Protein AF-A0A2E6HAU1-F1 (afdb_monomer_lite)

Secondary structure (DSSP, 8-state):
-HHHHHHHHHHHHHHHHHT---TT-EEEEEEE--TTTTPPTT--TT--SHHHHHHHHHHHHTTS--EEEEEES--HHHHHHHHH-TTEEEEEEEEEE--TTSTTS-SEE-TT--B-GGGGG---TT--EEEEESTT-HHHHHHHHHTTTTGGGTT-EEE--SS---HHHHHHHHHHHHTTPPP-PPPPP----EEEEEEEEE-SSPPPPEEEEETTEEEEEE-SS--EEEEEEETT--GGGS-EEEE----TTS-GGG----EEEEE-SSTT--EEE-B-SS--BSSSSEEEEEE-----TT--------S-----

Structure (mmCIF, N/CA/C/O backbone):
data_AF-A0A2E6HAU1-F1
#
_entry.id   AF-A0A2E6HAU1-F1
#
loop_
_atom_site.group_PDB
_atom_site.id
_atom_site.type_symbol
_atom_site.label_atom_id
_atom_site.label_alt_id
_atom_site.label_comp_id
_atom_site.label_asym_id
_atom_site.label_entity_id
_atom_site.label_seq_id
_atom_site.pdbx_PDB_ins_code
_atom_site.Cartn_x
_atom_site.Cartn_y
_atom_site.Cartn_z
_atom_site.occupancy
_atom_site.B_iso_or_equiv
_atom_site.auth_seq_id
_atom_site.auth_comp_id
_atom_site.auth_asym_id
_atom_site.auth_atom_id
_atom_site.pdbx_PDB_model_num
ATOM 1 N N . MET A 1 1 ? 38.421 11.444 47.296 1.00 57.28 1 MET A N 1
ATOM 2 C CA . MET A 1 1 ? 37.485 11.968 46.269 1.00 57.28 1 MET A CA 1
ATOM 3 C C . MET A 1 1 ? 37.001 10.908 45.254 1.00 57.28 1 MET A C 1
ATOM 5 O O . MET A 1 1 ? 36.228 11.255 44.375 1.00 57.28 1 MET A O 1
ATOM 9 N N . GLY A 1 2 ? 37.390 9.623 45.355 1.00 70.12 2 GLY A N 1
ATOM 10 C CA . GLY A 1 2 ? 37.158 8.639 44.277 1.00 70.12 2 GLY A CA 1
ATOM 11 C C . GLY A 1 2 ? 35.821 7.875 44.259 1.00 70.12 2 GLY A C 1
ATOM 12 O O . GLY A 1 2 ? 35.423 7.415 43.195 1.00 70.12 2 GLY A O 1
ATOM 13 N N . GLU A 1 3 ? 35.117 7.714 45.384 1.00 72.06 3 GLU A N 1
ATOM 14 C CA . GLU A 1 3 ? 33.939 6.819 45.440 1.00 72.06 3 GLU A CA 1
ATOM 15 C C . GLU A 1 3 ? 32.615 7.495 45.068 1.00 72.06 3 GLU A C 1
ATOM 17 O O . GLU A 1 3 ? 31.851 6.943 44.277 1.00 72.06 3 GLU A O 1
ATOM 22 N N . ARG A 1 4 ? 32.360 8.721 45.551 1.00 71.19 4 ARG A N 1
ATOM 23 C CA . ARG A 1 4 ? 31.125 9.459 45.217 1.00 71.19 4 ARG A CA 1
ATOM 24 C C . ARG A 1 4 ? 30.980 9.700 43.708 1.00 71.19 4 ARG A C 1
ATOM 26 O O . ARG A 1 4 ? 29.878 9.603 43.183 1.00 71.19 4 ARG A O 1
ATOM 33 N N . VAL A 1 5 ? 32.087 9.941 42.999 1.00 74.44 5 VAL A N 1
ATOM 34 C CA . VAL A 1 5 ? 32.086 10.106 41.532 1.00 74.44 5 VAL A CA 1
ATOM 35 C C . VAL A 1 5 ? 31.721 8.794 40.823 1.00 74.44 5 VAL A C 1
ATOM 37 O O . VAL A 1 5 ? 30.935 8.814 39.879 1.00 74.44 5 VAL A O 1
ATOM 40 N N . LYS A 1 6 ? 32.210 7.643 41.312 1.00 72.25 6 LYS A N 1
ATOM 41 C CA . LYS A 1 6 ? 31.842 6.318 40.779 1.00 72.25 6 LYS A CA 1
ATOM 42 C C . LYS A 1 6 ? 30.358 6.004 40.989 1.00 72.25 6 LYS A C 1
ATOM 44 O O . LYS A 1 6 ? 29.722 5.504 40.069 1.00 72.25 6 LYS A O 1
ATOM 49 N N . GLN A 1 7 ? 29.794 6.333 42.154 1.00 71.06 7 GLN A N 1
ATOM 50 C CA . GLN A 1 7 ? 28.359 6.157 42.413 1.00 71.06 7 GLN A CA 1
ATOM 51 C C . GLN A 1 7 ? 27.495 7.044 41.503 1.00 71.06 7 GLN A C 1
ATOM 53 O O . GLN A 1 7 ? 26.537 6.549 40.916 1.00 71.06 7 GLN A O 1
ATOM 58 N N . ILE A 1 8 ? 27.852 8.321 41.324 1.00 72.69 8 ILE A N 1
ATOM 59 C CA . ILE A 1 8 ? 27.119 9.236 40.432 1.00 72.69 8 ILE A CA 1
ATOM 60 C C . ILE A 1 8 ? 27.158 8.739 38.977 1.00 72.69 8 ILE A C 1
ATOM 62 O O . ILE A 1 8 ? 26.117 8.691 38.324 1.00 72.69 8 ILE A O 1
ATOM 66 N N . LEU A 1 9 ? 28.320 8.293 38.484 1.00 70.25 9 LEU A N 1
ATOM 67 C CA . LEU A 1 9 ? 28.436 7.703 37.145 1.00 70.25 9 LEU A CA 1
ATOM 68 C C . LEU A 1 9 ? 27.606 6.420 36.992 1.00 70.25 9 LEU A C 1
ATOM 70 O O . LEU A 1 9 ? 26.958 6.248 35.963 1.00 70.25 9 LEU A O 1
ATOM 74 N N . LEU A 1 10 ? 27.567 5.555 38.012 1.00 72.56 10 LEU A N 1
ATOM 75 C CA . LEU A 1 10 ? 26.759 4.331 37.996 1.00 72.56 10 LEU A CA 1
ATOM 76 C C . LEU A 1 10 ? 25.252 4.637 37.899 1.00 72.56 10 LEU A C 1
ATOM 78 O O . LEU A 1 10 ? 24.553 3.998 37.114 1.00 72.56 10 LEU A O 1
ATOM 82 N N . PHE A 1 11 ? 24.761 5.643 38.632 1.00 65.06 11 PHE A N 1
ATOM 83 C CA . PHE A 1 11 ? 23.365 6.090 38.539 1.00 65.06 11 PHE A CA 1
ATOM 84 C C . PHE A 1 11 ? 23.029 6.731 37.186 1.00 65.06 11 PHE A C 1
ATOM 86 O O . PHE A 1 11 ? 21.945 6.486 36.662 1.00 65.06 11 PHE A O 1
ATOM 93 N N . ILE A 1 12 ? 23.948 7.495 36.584 1.00 69.06 12 ILE A N 1
ATOM 94 C CA . ILE A 1 12 ? 23.762 8.040 35.227 1.00 69.06 12 ILE A CA 1
ATOM 95 C C . ILE A 1 12 ? 23.702 6.904 34.195 1.00 69.06 12 ILE A C 1
ATOM 97 O O . ILE A 1 12 ? 22.828 6.913 33.331 1.00 69.06 12 ILE A O 1
ATOM 101 N N . PHE A 1 13 ? 24.561 5.886 34.316 1.00 60.28 13 PHE A N 1
ATOM 102 C CA . PHE A 1 13 ? 24.537 4.717 33.430 1.00 60.28 13 PHE A CA 1
ATOM 103 C C . PHE A 1 13 ? 23.218 3.929 33.558 1.00 60.28 13 PHE A C 1
ATOM 105 O O . PHE A 1 13 ? 22.567 3.654 32.554 1.00 60.28 13 PHE A O 1
ATOM 112 N N . LEU A 1 14 ? 22.760 3.642 34.784 1.00 56.91 14 LEU A N 1
ATOM 113 C CA . LEU A 1 14 ? 21.461 2.997 35.039 1.00 56.91 14 LEU A CA 1
ATOM 114 C C . LEU A 1 14 ? 20.266 3.839 34.555 1.00 56.91 14 LEU A C 1
ATOM 116 O O . LEU A 1 14 ? 19.302 3.282 34.028 1.00 56.91 14 LEU A O 1
ATOM 120 N N . GLY A 1 15 ? 20.333 5.168 34.668 1.00 55.03 15 GLY A N 1
ATOM 121 C CA . GLY A 1 15 ? 19.327 6.079 34.114 1.00 55.03 15 GLY A CA 1
ATOM 122 C C . GLY A 1 15 ? 19.239 6.007 32.585 1.00 55.03 15 GLY A C 1
ATOM 123 O O . GLY A 1 15 ? 18.140 5.952 32.037 1.00 55.03 15 GLY A O 1
ATOM 124 N N . LEU A 1 16 ? 20.380 5.915 31.894 1.00 53.22 16 LEU A N 1
ATOM 125 C CA . LEU A 1 16 ? 20.434 5.792 30.431 1.00 53.22 16 LEU A CA 1
ATOM 126 C C . LEU A 1 16 ? 19.867 4.457 29.916 1.00 53.22 16 LEU A C 1
ATOM 128 O O . LEU A 1 16 ? 19.208 4.446 28.881 1.00 53.22 16 LEU A O 1
ATOM 132 N N . PHE A 1 17 ? 20.022 3.354 30.659 1.00 54.12 17 PHE A N 1
ATOM 133 C CA . PHE A 1 17 ? 19.346 2.083 30.345 1.00 54.12 17 PHE A CA 1
ATOM 134 C C . PHE A 1 17 ? 17.872 2.035 30.781 1.00 54.12 17 PHE A C 1
ATOM 136 O O . PHE A 1 17 ? 17.121 1.188 30.299 1.00 54.12 17 PHE A O 1
ATOM 143 N N . SER A 1 18 ? 17.420 2.953 31.641 1.00 46.66 18 SER A N 1
ATOM 144 C CA . SER A 1 18 ? 16.007 3.053 32.050 1.00 46.66 18 SER A CA 1
ATOM 145 C C . SER A 1 18 ? 15.113 3.676 30.969 1.00 46.66 18 SER A C 1
ATOM 147 O O . SER A 1 18 ? 13.900 3.496 31.001 1.00 46.66 18 SER A O 1
ATOM 149 N N . LEU A 1 19 ? 15.709 4.328 29.963 1.00 47.03 19 LEU A N 1
ATOM 150 C CA . LEU A 1 19 ? 15.069 4.687 28.690 1.00 47.03 19 LEU A CA 1
ATOM 151 C C . LEU A 1 19 ? 15.102 3.531 27.669 1.00 47.03 19 LEU A C 1
ATOM 153 O O . LEU A 1 19 ? 15.008 3.759 26.463 1.00 47.03 19 LEU A O 1
ATOM 157 N N . SER A 1 20 ? 15.199 2.282 28.143 1.00 47.03 20 SER A N 1
ATOM 158 C CA . SER A 1 20 ? 14.885 1.104 27.332 1.00 47.03 20 SER A CA 1
ATOM 159 C C . SER A 1 20 ? 13.479 1.262 26.768 1.00 47.03 20 SER A C 1
ATOM 161 O O . SER A 1 20 ? 12.498 1.276 27.513 1.00 47.03 20 SER A O 1
ATOM 163 N N . ALA A 1 21 ? 13.419 1.424 25.448 1.00 49.06 21 ALA A N 1
ATOM 164 C CA . ALA A 1 21 ? 12.216 1.709 24.690 1.00 49.06 21 ALA A CA 1
ATOM 165 C C . ALA A 1 21 ? 11.008 0.892 25.172 1.00 49.06 21 ALA A C 1
ATOM 167 O O . ALA A 1 21 ? 11.085 -0.332 25.307 1.00 49.06 21 ALA A O 1
ATOM 168 N N . THR A 1 22 ? 9.854 1.551 25.308 1.00 51.31 22 THR A N 1
ATOM 169 C CA . THR A 1 22 ? 8.540 0.891 25.293 1.00 51.31 22 THR A CA 1
ATOM 170 C C . THR A 1 22 ? 8.272 0.350 23.886 1.00 51.31 22 THR A C 1
ATOM 172 O O . THR A 1 22 ? 7.438 0.864 23.138 1.00 51.31 22 THR A O 1
ATOM 175 N N . ALA A 1 23 ? 9.058 -0.652 23.497 1.00 52.88 23 ALA A N 1
ATOM 176 C CA . ALA A 1 23 ? 9.054 -1.251 22.180 1.00 52.88 23 ALA A CA 1
ATOM 177 C C . ALA A 1 23 ? 7.711 -1.947 21.935 1.00 52.88 23 ALA A C 1
ATOM 179 O O . ALA A 1 23 ? 7.313 -2.831 22.689 1.00 52.88 23 ALA A O 1
ATOM 180 N N . GLY A 1 24 ? 7.027 -1.562 20.856 1.00 62.28 24 GLY A N 1
ATOM 181 C CA . GLY A 1 24 ? 5.902 -2.333 20.332 1.00 62.28 24 GLY A CA 1
ATOM 182 C C . GLY A 1 24 ? 4.572 -2.209 21.081 1.00 62.28 24 GLY A C 1
ATOM 183 O O . GLY A 1 24 ? 3.817 -3.172 21.084 1.00 62.28 24 GLY A O 1
ATOM 184 N N . ASN A 1 25 ? 4.229 -1.041 21.638 1.00 88.38 25 ASN A N 1
ATOM 185 C CA . ASN A 1 25 ? 2.848 -0.753 22.079 1.00 88.38 25 ASN A CA 1
ATOM 186 C C . ASN A 1 25 ? 2.108 0.270 21.190 1.00 88.38 25 ASN A C 1
ATOM 188 O O . ASN A 1 25 ? 0.967 0.630 21.498 1.00 88.38 25 ASN A O 1
ATOM 192 N N . ARG A 1 26 ? 2.707 0.724 20.075 1.00 96.44 26 ARG A N 1
ATOM 193 C CA . ARG A 1 26 ? 2.036 1.606 19.105 1.00 96.44 26 ARG A CA 1
ATOM 194 C C . ARG A 1 26 ? 1.071 0.823 18.228 1.00 96.44 26 ARG A C 1
ATOM 196 O O . ARG A 1 26 ? 1.431 -0.166 17.581 1.00 96.44 26 ARG A O 1
ATOM 203 N N . VAL A 1 27 ? -0.173 1.287 18.215 1.00 97.81 27 VAL A N 1
ATOM 204 C CA . VAL A 1 27 ? -1.290 0.663 17.515 1.00 97.81 27 VAL A CA 1
ATOM 205 C C . VAL A 1 27 ? -2.020 1.728 16.706 1.00 97.81 27 VAL A C 1
ATOM 207 O O . VAL A 1 27 ? -2.686 2.609 17.254 1.00 97.81 27 VAL A O 1
ATOM 210 N N . VAL A 1 28 ? -1.882 1.646 15.382 1.00 98.50 28 VAL A N 1
ATOM 211 C CA . VAL A 1 28 ? -2.361 2.670 14.448 1.00 98.50 28 VAL A CA 1
ATOM 212 C C . VAL A 1 28 ? -3.648 2.241 13.743 1.00 98.50 28 VAL A C 1
ATOM 214 O O . VAL A 1 28 ? -3.787 1.099 13.300 1.00 98.50 28 VAL A O 1
ATOM 217 N N . MET A 1 29 ? -4.599 3.168 13.611 1.00 98.69 29 MET A N 1
ATOM 218 C CA . MET A 1 29 ? -5.758 3.037 12.731 1.00 98.69 29 MET A CA 1
ATOM 219 C C . MET A 1 29 ? -5.641 3.993 11.544 1.00 98.69 29 MET A C 1
ATOM 221 O O . MET A 1 29 ? -5.752 5.208 11.688 1.00 98.69 29 MET A O 1
ATOM 225 N N . LEU A 1 30 ? -5.480 3.412 10.365 1.00 98.62 30 LEU A N 1
ATOM 226 C CA . LEU A 1 30 ? -5.444 4.059 9.065 1.00 98.62 30 LEU A 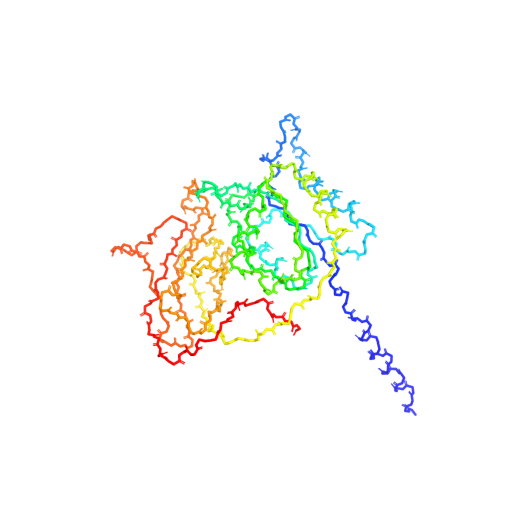CA 1
ATOM 227 C C . LEU A 1 30 ? -6.855 4.048 8.472 1.00 98.62 30 LEU A C 1
ATOM 229 O O . LEU A 1 30 ? -7.475 2.984 8.369 1.00 98.62 30 LEU A O 1
ATOM 233 N N . VAL A 1 31 ? -7.381 5.211 8.090 1.00 98.25 31 VAL A N 1
ATOM 234 C CA . VAL A 1 31 ? -8.733 5.322 7.528 1.00 98.25 31 VAL A CA 1
ATOM 235 C C . VAL A 1 31 ? -8.682 5.912 6.125 1.00 98.25 31 VAL A C 1
ATOM 237 O O . VAL A 1 31 ? -8.357 7.076 5.930 1.00 98.25 31 VAL A O 1
ATOM 240 N N . SER A 1 32 ? -9.055 5.088 5.155 1.00 97.44 32 SER A N 1
ATOM 241 C CA . SER A 1 32 ? -9.134 5.377 3.725 1.00 97.44 32 SER A CA 1
ATOM 242 C C . SER A 1 32 ? -10.606 5.505 3.309 1.00 97.44 32 SER A C 1
ATOM 244 O O . SER A 1 32 ? -11.116 4.734 2.496 1.00 97.44 32 SER A O 1
ATOM 246 N N . LEU A 1 33 ? -11.332 6.420 3.961 1.00 95.75 33 LEU A N 1
ATOM 247 C CA . LEU A 1 33 ? -12.746 6.700 3.704 1.00 95.75 33 LEU A CA 1
ATOM 248 C C . LEU A 1 33 ? -12.979 8.211 3.656 1.00 95.75 33 LEU A C 1
ATOM 250 O O . LEU A 1 33 ? -12.702 8.917 4.627 1.00 95.75 33 LEU A O 1
ATOM 254 N N . ASP A 1 34 ? -13.566 8.675 2.557 1.00 93.94 34 ASP A N 1
ATOM 255 C CA . ASP A 1 34 ? -14.153 10.008 2.461 1.00 93.94 34 ASP A CA 1
ATOM 256 C C . ASP A 1 34 ? -15.503 10.056 3.223 1.00 93.94 34 ASP A C 1
ATOM 258 O O . ASP A 1 34 ? -16.403 9.259 2.922 1.00 93.94 34 ASP A O 1
ATOM 262 N N . PRO A 1 35 ? -15.685 10.964 4.202 1.00 92.19 35 PRO A N 1
ATOM 263 C CA . PRO A 1 35 ? -16.944 11.136 4.918 1.00 92.19 35 PRO A CA 1
ATOM 264 C C . PRO A 1 35 ? -18.144 11.494 4.038 1.00 92.19 35 PRO A C 1
ATOM 266 O O . PRO A 1 35 ? -19.258 11.088 4.376 1.00 92.19 35 PRO A O 1
ATOM 269 N N . GLU A 1 36 ? -17.955 12.224 2.935 1.00 90.44 36 GLU A N 1
ATOM 270 C CA . GLU A 1 36 ? -19.064 12.709 2.110 1.00 90.44 36 GLU A CA 1
ATOM 271 C C . GLU A 1 36 ? -19.737 11.567 1.344 1.00 90.44 36 GLU A C 1
ATOM 273 O O . GLU A 1 36 ? -20.949 11.365 1.483 1.00 90.44 36 GLU A O 1
ATOM 278 N N . THR A 1 37 ? -18.953 10.771 0.611 1.00 89.19 37 THR A N 1
ATOM 279 C CA . THR A 1 37 ? -19.423 9.587 -0.132 1.00 89.19 37 THR A CA 1
ATOM 280 C C . THR A 1 37 ? -19.842 8.425 0.771 1.00 89.19 37 THR A C 1
ATOM 282 O O . THR A 1 37 ? -20.683 7.615 0.377 1.00 89.19 37 THR A O 1
ATOM 285 N N . ASN A 1 38 ? -19.313 8.331 1.997 1.00 89.69 38 ASN A N 1
ATOM 286 C CA . ASN A 1 38 ? -19.678 7.279 2.958 1.00 89.69 38 ASN A CA 1
ATOM 287 C C . ASN A 1 38 ? -20.841 7.656 3.897 1.00 89.69 38 ASN A C 1
ATOM 289 O O . ASN A 1 38 ? -21.214 6.859 4.769 1.00 89.69 38 ASN A O 1
ATOM 293 N N . ARG A 1 39 ? -21.434 8.846 3.745 1.00 90.38 39 ARG A N 1
ATOM 294 C CA . ARG A 1 39 ? -22.556 9.308 4.570 1.00 90.38 39 ARG A CA 1
ATOM 295 C C . ARG A 1 39 ? -23.853 8.552 4.235 1.00 90.38 39 ARG A C 1
ATOM 297 O O . ARG A 1 39 ? -24.300 8.581 3.091 1.00 90.38 39 ARG A O 1
ATOM 304 N N . PRO A 1 40 ? -24.521 7.909 5.216 1.00 88.06 40 PRO A N 1
ATOM 305 C CA . PRO A 1 40 ? -25.804 7.258 4.983 1.00 88.06 40 PRO A CA 1
ATOM 306 C C . PRO A 1 40 ? -26.872 8.253 4.505 1.00 88.06 40 PRO A C 1
ATOM 308 O O . PRO A 1 40 ? -26.862 9.406 4.954 1.00 88.06 40 PRO A O 1
ATOM 311 N N . PRO A 1 41 ? -27.853 7.802 3.698 1.00 85.88 41 PRO A N 1
ATOM 312 C CA . PRO A 1 41 ? -29.019 8.606 3.356 1.00 85.88 41 PRO A CA 1
ATOM 313 C C . PRO A 1 41 ? -29.682 9.214 4.599 1.00 85.88 41 PRO A C 1
ATOM 315 O O . PRO A 1 41 ? -29.691 8.608 5.675 1.00 85.88 41 PRO A O 1
ATOM 318 N N . LEU A 1 42 ? -30.250 10.413 4.438 1.00 87.44 42 LEU A N 1
ATOM 319 C CA . LEU A 1 42 ? -30.979 11.148 5.483 1.00 87.44 42 LEU A CA 1
ATOM 320 C C . LEU A 1 42 ? -30.134 11.554 6.715 1.00 87.44 42 LEU A C 1
ATOM 322 O O . LEU A 1 42 ? -30.682 11.866 7.771 1.00 87.44 42 LEU A O 1
ATOM 326 N N . ARG A 1 43 ? -28.795 11.578 6.615 1.00 90.25 43 ARG A N 1
ATOM 327 C CA . ARG A 1 43 ? -27.912 12.120 7.665 1.00 90.25 43 ARG A CA 1
ATOM 328 C C . ARG A 1 43 ? -27.458 13.551 7.367 1.00 90.25 43 ARG A C 1
ATOM 330 O O . ARG A 1 43 ? -27.051 13.868 6.249 1.00 90.25 43 ARG A O 1
ATOM 337 N N . PHE A 1 44 ? -27.473 14.390 8.406 1.00 87.50 44 PHE A N 1
ATOM 338 C CA . PHE A 1 44 ? -26.921 15.750 8.393 1.00 87.50 44 PHE A CA 1
ATOM 339 C C . PHE A 1 44 ? -25.473 15.783 7.883 1.00 87.50 44 PHE A C 1
ATOM 341 O O . PHE A 1 44 ? -24.741 14.806 8.043 1.00 87.50 44 PHE A O 1
ATOM 348 N N . ARG A 1 45 ? -25.045 16.917 7.309 1.00 86.31 45 ARG A N 1
ATOM 349 C CA . ARG A 1 45 ? -23.666 17.106 6.812 1.00 86.31 45 ARG A CA 1
ATOM 350 C C . ARG A 1 45 ? -22.601 16.951 7.911 1.00 86.31 45 ARG A C 1
ATOM 352 O O . ARG A 1 45 ? -21.508 16.503 7.619 1.00 86.31 45 ARG A O 1
ATOM 359 N N . SER A 1 46 ? -22.948 17.208 9.175 1.00 90.75 46 SER A N 1
ATOM 360 C CA . SER A 1 46 ? -22.102 16.961 10.358 1.00 90.75 46 SER A CA 1
ATOM 361 C C . SER A 1 46 ? -21.950 15.478 10.745 1.00 90.75 46 SER A C 1
ATOM 363 O O . SER A 1 46 ? -21.351 15.146 11.770 1.00 90.75 46 SER A O 1
ATOM 365 N N . TRP A 1 47 ? -22.516 14.546 9.974 1.00 94.12 47 TRP A N 1
ATOM 366 C CA . TRP A 1 47 ? -22.232 13.128 10.150 1.00 94.12 47 TRP A CA 1
ATOM 367 C C . TRP A 1 47 ? -20.889 12.800 9.496 1.00 94.12 47 TRP A C 1
ATOM 369 O O . TRP A 1 47 ? -20.814 12.704 8.280 1.00 94.12 47 TRP A O 1
ATOM 379 N N . ASP A 1 48 ? -19.865 12.572 10.316 1.00 94.88 48 ASP A N 1
ATOM 380 C CA . ASP A 1 48 ? -18.578 12.023 9.877 1.00 94.88 48 ASP A CA 1
ATOM 381 C C . ASP A 1 48 ? -18.440 10.537 10.280 1.00 94.88 48 ASP A C 1
ATOM 383 O O . ASP A 1 48 ? -18.792 10.150 11.403 1.00 94.88 48 ASP A O 1
ATOM 387 N N . ILE A 1 49 ? -17.949 9.690 9.367 1.00 94.69 49 ILE A N 1
ATOM 388 C CA . ILE A 1 49 ? -17.576 8.294 9.634 1.00 94.69 49 ILE A CA 1
ATOM 389 C C . ILE A 1 49 ? -16.227 8.186 10.356 1.00 94.69 49 ILE A C 1
ATOM 391 O O . ILE A 1 49 ? -16.103 7.340 11.244 1.00 94.69 49 ILE A O 1
ATOM 395 N N . ASN A 1 50 ? -15.262 9.051 10.041 1.00 95.75 50 ASN A N 1
ATOM 396 C CA . ASN A 1 50 ? -13.891 9.004 10.543 1.00 95.75 50 ASN A CA 1
ATOM 397 C C . ASN A 1 50 ? -13.876 9.283 12.050 1.00 95.75 50 ASN A C 1
ATOM 399 O O . ASN A 1 50 ? -13.450 8.411 12.814 1.00 95.75 50 ASN A O 1
ATOM 403 N N . GLU A 1 51 ? -14.527 10.361 12.512 1.00 96.56 51 GLU A N 1
ATOM 404 C CA . GLU A 1 51 ? -14.798 10.574 13.944 1.00 96.56 51 GLU A CA 1
ATOM 405 C C . GLU A 1 51 ? -15.431 9.349 14.637 1.00 96.56 51 GLU A C 1
ATOM 407 O O . GLU A 1 51 ? -15.151 9.044 15.799 1.00 96.56 51 GLU A O 1
ATOM 412 N N . LYS A 1 52 ? -16.375 8.667 13.973 1.00 97.12 52 LYS A N 1
ATOM 413 C CA . LYS A 1 52 ? -17.146 7.566 14.584 1.00 97.12 52 LYS A CA 1
ATOM 414 C C . LYS A 1 52 ? -16.328 6.285 14.670 1.00 97.12 52 LYS A C 1
ATOM 416 O O . LYS A 1 52 ? -16.580 5.482 15.573 1.00 97.12 52 LYS A O 1
ATOM 421 N N . LEU A 1 53 ? -15.380 6.090 13.757 1.00 98.19 53 LEU A N 1
ATOM 422 C CA . LEU A 1 53 ? -14.373 5.039 13.826 1.00 98.19 53 LEU A CA 1
ATOM 423 C C . LEU A 1 53 ? -13.350 5.363 14.919 1.00 98.19 53 LEU A C 1
ATOM 425 O O . LEU A 1 53 ? -13.104 4.507 15.761 1.00 98.19 53 LEU A O 1
ATOM 429 N N . GLU A 1 54 ? -12.860 6.600 15.002 1.00 98.38 54 GLU A N 1
ATOM 430 C CA . GLU A 1 54 ? -11.912 7.050 16.031 1.00 98.38 54 GLU A CA 1
ATOM 431 C C . GLU A 1 54 ? -12.493 6.911 17.452 1.00 98.38 54 GLU A C 1
ATOM 433 O O . GLU A 1 54 ? -11.931 6.214 18.301 1.00 98.38 54 GLU A O 1
ATOM 438 N N . LYS A 1 55 ? -13.685 7.477 17.696 1.00 98.38 55 LYS A N 1
ATOM 439 C CA . LYS A 1 55 ? -14.421 7.371 18.973 1.00 98.38 55 LYS A CA 1
ATOM 440 C C . LYS A 1 55 ? -14.724 5.912 19.338 1.00 98.38 55 LYS A C 1
ATOM 442 O O . LYS A 1 55 ? -14.811 5.562 20.517 1.00 98.38 55 LYS A O 1
ATOM 447 N N . LEU A 1 56 ? -14.891 5.034 18.346 1.00 98.44 56 LEU A N 1
ATOM 448 C CA . LEU A 1 56 ? -15.049 3.596 18.559 1.00 98.44 56 LEU A CA 1
ATOM 449 C C . LEU A 1 56 ? -13.720 2.916 18.925 1.00 98.44 56 LEU A C 1
ATOM 451 O O . LEU A 1 56 ? -13.722 2.114 19.858 1.00 98.44 56 LEU A O 1
ATOM 455 N N . PHE A 1 57 ? -12.639 3.234 18.212 1.00 98.56 57 PHE A N 1
ATOM 456 C CA . PHE A 1 57 ? -11.293 2.686 18.382 1.00 98.56 57 PHE A CA 1
ATOM 457 C C . PHE A 1 57 ? -10.739 3.025 19.766 1.00 98.56 57 PHE A C 1
ATOM 459 O O . PHE A 1 57 ? -10.576 2.126 20.594 1.00 98.56 57 PHE A O 1
ATOM 466 N N . LYS A 1 58 ? -10.620 4.327 20.074 1.00 98.31 58 LYS A N 1
ATOM 467 C CA . LYS A 1 58 ? -10.167 4.844 21.376 1.00 98.31 58 LYS A CA 1
ATOM 468 C C . LYS A 1 58 ? -10.963 4.233 22.529 1.00 98.31 58 LYS A C 1
ATOM 470 O O . LYS A 1 58 ? -10.388 3.684 23.459 1.00 98.31 58 LYS A O 1
ATOM 475 N N . ARG A 1 59 ? -12.302 4.226 22.453 1.00 98.31 59 ARG A N 1
ATOM 476 C CA . ARG A 1 59 ? -13.148 3.639 23.512 1.00 98.31 59 ARG A CA 1
ATOM 477 C C . ARG A 1 59 ? -12.940 2.132 23.690 1.00 98.31 59 ARG A C 1
ATOM 479 O O . ARG A 1 59 ? -13.121 1.637 24.800 1.00 98.31 59 ARG A O 1
ATOM 486 N N . LYS A 1 60 ? -12.646 1.390 22.619 1.00 98.25 60 LYS A N 1
ATOM 487 C CA . LYS A 1 60 ? -12.492 -0.069 22.682 1.00 98.25 60 LYS A CA 1
ATOM 488 C C . LYS A 1 60 ? -11.120 -0.519 23.168 1.00 98.25 60 LYS A C 1
ATOM 490 O O . LYS A 1 60 ? -11.068 -1.596 23.747 1.00 98.25 60 LYS A O 1
ATOM 495 N N . LEU A 1 61 ? -10.089 0.301 22.975 1.00 97.69 61 LEU A N 1
ATOM 496 C CA . LEU A 1 61 ? -8.721 0.041 23.425 1.00 97.69 61 LEU A CA 1
ATOM 497 C C . LEU A 1 61 ? -8.320 0.847 24.679 1.00 97.69 61 LEU A C 1
ATOM 499 O O . LEU A 1 61 ? -7.229 0.655 25.186 1.00 97.69 61 LEU A O 1
ATOM 503 N N . LYS A 1 62 ? -9.204 1.692 25.242 1.00 96.12 62 LYS A N 1
ATOM 504 C CA . LYS A 1 62 ? -8.932 2.544 26.428 1.00 96.12 62 LYS A CA 1
ATOM 505 C C . LYS A 1 62 ? -8.384 1.801 27.665 1.00 96.12 62 LYS A C 1
ATOM 507 O O . LYS A 1 62 ? -7.813 2.443 28.538 1.00 96.12 62 LYS A O 1
ATOM 512 N N . LYS A 1 63 ? -8.630 0.493 27.796 1.00 95.75 63 LYS A N 1
ATOM 513 C CA . LYS A 1 63 ? -8.140 -0.315 28.928 1.00 95.75 63 LYS A CA 1
ATOM 514 C C . LYS A 1 63 ? -6.746 -0.901 28.705 1.00 95.75 63 LYS A C 1
ATOM 516 O O . LYS A 1 63 ? -6.143 -1.363 29.665 1.00 95.75 63 LYS A O 1
ATOM 521 N N . GLU A 1 64 ? -6.263 -0.883 27.470 1.00 94.25 64 GLU A N 1
ATOM 522 C CA . GLU A 1 64 ? -4.960 -1.414 27.098 1.00 94.25 64 GLU A CA 1
ATOM 523 C C . GLU A 1 64 ? -3.906 -0.305 27.225 1.00 94.25 64 GLU A C 1
ATOM 525 O O . GLU A 1 64 ? -4.176 0.850 26.887 1.00 94.25 64 GLU A O 1
ATOM 530 N N . ASN A 1 65 ? -2.695 -0.640 27.677 1.00 94.12 65 ASN A N 1
ATOM 531 C CA . ASN A 1 65 ? -1.592 0.319 27.808 1.00 94.12 65 ASN A CA 1
ATOM 532 C C . ASN A 1 65 ? -0.889 0.558 26.453 1.00 94.12 65 ASN A C 1
ATOM 534 O O . ASN A 1 65 ? 0.270 0.185 26.268 1.00 94.12 65 ASN A O 1
ATOM 538 N N . LEU A 1 66 ? -1.632 1.105 25.486 1.00 95.12 66 LEU A N 1
ATOM 539 C C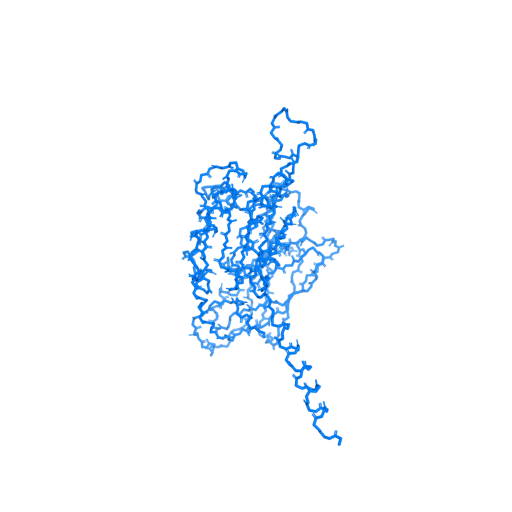A . LEU A 1 66 ? -1.230 1.251 24.083 1.00 95.12 66 LEU A CA 1
ATOM 540 C C . LEU A 1 66 ? -1.144 2.722 23.657 1.00 95.12 66 LEU A C 1
ATOM 542 O O . LEU A 1 66 ? -2.009 3.531 23.996 1.00 95.12 66 LEU A O 1
ATOM 546 N N . GLU A 1 67 ? -0.159 3.043 22.819 1.00 96.19 67 GLU A N 1
ATOM 547 C CA . GLU A 1 67 ? -0.113 4.312 22.090 1.00 96.19 67 GLU A CA 1
ATOM 548 C C . GLU A 1 67 ? -1.062 4.208 20.884 1.00 96.19 67 GLU A C 1
ATOM 550 O O . GLU A 1 67 ? -0.792 3.495 19.916 1.00 96.19 67 GLU A O 1
ATOM 555 N N . LEU A 1 68 ? -2.211 4.886 20.957 1.00 97.62 68 LEU A N 1
ATOM 556 C CA . LEU A 1 68 ? -3.252 4.816 19.929 1.00 97.62 68 LEU A CA 1
ATOM 557 C C . LEU A 1 68 ? -3.138 5.977 18.937 1.00 97.62 68 LEU A C 1
ATOM 559 O O . LEU A 1 68 ? -3.561 7.096 19.239 1.00 97.62 68 LEU A O 1
ATOM 563 N N . VAL A 1 69 ? -2.660 5.687 17.727 1.00 98.19 69 VAL A N 1
ATOM 564 C CA . VAL A 1 69 ? -2.581 6.663 16.628 1.00 98.19 69 VAL A CA 1
ATOM 565 C C . VAL A 1 69 ? -3.736 6.454 15.651 1.00 98.19 69 VAL A C 1
ATOM 567 O O . VAL A 1 69 ? -4.137 5.326 15.371 1.00 98.19 69 VAL A O 1
ATOM 570 N N . ILE A 1 70 ? -4.315 7.542 15.141 1.00 98.38 70 ILE A N 1
ATOM 571 C CA . ILE A 1 70 ? -5.357 7.500 14.113 1.00 98.38 70 ILE A CA 1
ATOM 572 C C . ILE A 1 70 ? -4.965 8.466 13.003 1.00 98.38 70 ILE A C 1
ATOM 574 O O . ILE A 1 70 ? -4.744 9.643 13.275 1.00 98.38 70 ILE A O 1
ATOM 578 N N . ILE A 1 71 ? -4.917 7.970 11.768 1.00 98.06 71 ILE A N 1
ATOM 579 C CA . ILE A 1 71 ? -4.592 8.756 10.577 1.00 98.06 71 ILE A CA 1
ATOM 580 C C . ILE A 1 71 ? -5.781 8.651 9.610 1.00 98.06 71 ILE A C 1
ATOM 582 O O . ILE A 1 71 ? -6.054 7.560 9.095 1.00 98.06 71 ILE A O 1
ATOM 586 N N . PRO A 1 72 ? -6.553 9.733 9.408 1.00 97.31 72 PRO A N 1
ATOM 587 C CA . PRO A 1 72 ? -7.612 9.786 8.407 1.00 97.31 72 PRO A CA 1
ATOM 588 C C . PRO A 1 72 ? -7.047 10.111 7.014 1.00 97.31 72 PRO A C 1
ATOM 590 O O . PRO A 1 72 ? -5.936 10.619 6.899 1.00 97.31 72 PRO A O 1
ATOM 593 N N . PHE A 1 73 ? -7.834 9.851 5.966 1.00 96.00 73 PHE A N 1
ATOM 594 C CA . PHE A 1 73 ? -7.495 10.119 4.556 1.00 96.00 73 PHE A CA 1
ATOM 595 C C . PHE A 1 73 ? -6.163 9.496 4.096 1.00 96.00 73 PHE A C 1
ATOM 597 O O . PHE A 1 73 ? -5.398 10.104 3.353 1.00 96.00 73 PHE A O 1
ATOM 604 N N . VAL A 1 74 ? -5.883 8.272 4.558 1.00 96.75 74 VAL A N 1
ATOM 605 C CA . VAL A 1 74 ? -4.641 7.545 4.249 1.00 96.75 74 VAL A CA 1
ATOM 606 C C . VAL A 1 74 ? -4.610 7.087 2.791 1.00 96.75 74 VAL A C 1
ATOM 608 O O . VAL A 1 74 ? -5.511 6.357 2.353 1.00 96.75 74 VAL A O 1
ATOM 611 N N . ARG A 1 75 ? -3.531 7.450 2.085 1.00 94.31 75 ARG A N 1
ATOM 612 C CA . ARG A 1 75 ? -3.227 7.076 0.697 1.00 94.31 75 ARG A CA 1
ATOM 613 C C . ARG A 1 75 ? -2.032 6.116 0.659 1.00 94.31 75 ARG A C 1
ATOM 615 O O . ARG A 1 75 ? -1.680 5.499 1.663 1.00 94.31 75 ARG A O 1
ATOM 622 N N . GLN A 1 76 ? -1.435 5.926 -0.522 1.00 92.44 76 GLN A N 1
ATOM 623 C CA . GLN A 1 76 ? -0.343 4.962 -0.734 1.00 92.44 76 GLN A CA 1
ATOM 624 C C . GLN A 1 76 ? 0.878 5.235 0.152 1.00 92.44 76 GLN A C 1
ATOM 626 O O . GLN A 1 76 ? 1.407 4.296 0.748 1.00 92.44 76 GLN A O 1
ATOM 631 N N . THR A 1 77 ? 1.294 6.498 0.253 1.00 91.31 77 THR A N 1
ATOM 632 C CA . THR A 1 77 ? 2.464 6.925 1.026 1.00 91.31 77 THR A CA 1
ATOM 633 C C . THR A 1 77 ? 2.277 6.674 2.517 1.00 91.31 77 THR A C 1
ATOM 635 O O . THR A 1 77 ? 3.061 5.946 3.122 1.00 91.31 77 THR A O 1
ATOM 638 N N . GLU A 1 78 ? 1.208 7.204 3.113 1.00 95.50 78 GLU A N 1
ATOM 639 C CA . GLU A 1 78 ? 0.969 7.090 4.553 1.00 95.50 78 GLU A CA 1
ATOM 640 C C . GLU A 1 78 ? 0.712 5.630 4.946 1.00 95.50 78 GLU A C 1
ATOM 642 O O . GLU A 1 78 ? 1.203 5.176 5.978 1.00 95.50 78 GLU A O 1
ATOM 647 N N . LEU A 1 79 ? 0.018 4.861 4.092 1.00 96.69 79 LEU A N 1
ATOM 648 C CA . LEU A 1 79 ? -0.164 3.425 4.294 1.00 96.69 79 LEU A CA 1
ATOM 649 C C . LEU A 1 79 ? 1.176 2.687 4.303 1.00 96.69 79 LEU A C 1
ATOM 651 O O . LEU A 1 79 ? 1.402 1.868 5.192 1.00 96.69 79 LEU A O 1
ATOM 655 N N . ARG A 1 80 ? 2.053 2.945 3.327 1.00 94.31 80 ARG A N 1
ATOM 656 C CA . ARG A 1 80 ? 3.347 2.260 3.246 1.00 94.31 80 ARG A CA 1
ATOM 657 C C . ARG A 1 80 ? 4.243 2.629 4.419 1.00 94.31 80 ARG A C 1
ATOM 659 O O . ARG A 1 80 ? 4.813 1.736 5.039 1.00 94.31 80 ARG A O 1
ATOM 666 N N . ASN A 1 81 ? 4.329 3.916 4.741 1.00 94.06 81 ASN A N 1
ATOM 667 C CA . ASN A 1 81 ? 5.171 4.414 5.823 1.00 94.06 81 ASN A CA 1
ATOM 668 C C . ASN A 1 81 ? 4.734 3.811 7.169 1.00 94.06 81 ASN A C 1
ATOM 670 O O . ASN A 1 81 ? 5.577 3.395 7.955 1.00 94.06 81 ASN A O 1
ATOM 674 N N . GLU A 1 82 ? 3.429 3.637 7.399 1.00 97.12 82 GLU A N 1
ATOM 675 C CA . GLU A 1 82 ? 2.900 2.990 8.607 1.00 97.12 82 GLU A CA 1
ATOM 676 C C . GLU A 1 82 ? 2.972 1.449 8.582 1.00 97.12 82 GLU A C 1
ATOM 678 O O . GLU A 1 82 ? 3.161 0.829 9.629 1.00 97.12 82 GLU A O 1
ATOM 683 N N . LEU A 1 83 ? 2.903 0.799 7.416 1.00 95.75 83 LEU A N 1
ATOM 684 C CA . LEU A 1 83 ? 3.188 -0.640 7.299 1.00 95.75 83 LEU A CA 1
ATOM 685 C C . LEU A 1 83 ? 4.681 -0.971 7.447 1.00 95.75 83 LEU A C 1
ATOM 687 O O . LEU A 1 83 ? 5.006 -2.099 7.809 1.00 95.75 83 LEU A O 1
ATOM 691 N N . LEU A 1 84 ? 5.579 -0.016 7.191 1.00 93.06 84 LEU A N 1
ATOM 692 C CA . LEU A 1 84 ? 7.028 -0.166 7.355 1.00 93.06 84 LEU A CA 1
ATOM 693 C C . LEU A 1 84 ? 7.573 0.394 8.679 1.00 93.06 84 LEU A C 1
ATOM 695 O O . LEU A 1 84 ? 8.741 0.170 8.987 1.00 93.06 84 LEU A O 1
ATOM 699 N N . ASN A 1 85 ? 6.754 1.086 9.473 1.00 93.12 85 ASN A N 1
ATOM 700 C CA . ASN A 1 85 ? 7.179 1.716 10.721 1.00 93.12 85 ASN A CA 1
ATOM 701 C C . ASN A 1 85 ? 7.578 0.659 11.782 1.00 93.12 85 ASN A C 1
ATOM 703 O O . ASN A 1 85 ? 6.711 -0.099 12.234 1.00 93.12 85 ASN A O 1
ATOM 707 N N . PRO A 1 86 ? 8.845 0.618 12.244 1.00 90.69 86 PRO A N 1
ATOM 708 C CA . PRO A 1 86 ? 9.309 -0.376 13.210 1.00 90.69 86 PRO A CA 1
ATOM 709 C C . PRO A 1 86 ? 8.684 -0.225 14.601 1.00 90.69 86 PRO A C 1
ATOM 711 O O . PRO A 1 86 ? 8.666 -1.197 15.357 1.00 90.69 86 PRO A O 1
ATOM 714 N N . SER A 1 87 ? 8.134 0.941 14.945 1.00 92.75 87 SER A N 1
ATOM 715 C CA . SER A 1 87 ? 7.439 1.156 16.219 1.00 92.75 87 SER A CA 1
ATOM 716 C C . SER A 1 87 ? 6.065 0.479 16.270 1.00 92.75 87 SER A C 1
ATOM 718 O O . SER A 1 87 ? 5.525 0.278 17.359 1.00 92.75 87 SER A O 1
ATOM 720 N N . ASN A 1 88 ? 5.485 0.121 15.117 1.00 95.81 88 ASN A N 1
ATOM 721 C CA . ASN A 1 88 ? 4.140 -0.440 15.050 1.00 95.81 88 ASN A CA 1
ATOM 722 C C . ASN A 1 88 ? 4.081 -1.908 15.454 1.00 95.81 88 ASN A C 1
ATOM 724 O O . ASN A 1 88 ? 4.714 -2.774 14.856 1.00 95.81 88 ASN A O 1
ATOM 728 N N . HIS A 1 89 ? 3.200 -2.185 16.411 1.00 95.00 89 HIS A N 1
ATOM 729 C CA . HIS A 1 89 ? 2.826 -3.531 16.826 1.00 95.00 89 HIS A CA 1
ATOM 730 C C . HIS A 1 89 ? 1.549 -4.013 16.137 1.00 95.00 89 HIS A C 1
ATOM 732 O O . HIS A 1 89 ? 1.435 -5.184 15.769 1.00 95.00 89 HIS A O 1
ATOM 738 N N . ALA A 1 90 ? 0.584 -3.117 15.915 1.00 97.62 90 ALA A N 1
ATOM 739 C CA . ALA A 1 90 ? -0.615 -3.445 15.156 1.00 97.62 90 ALA A CA 1
ATOM 740 C C . ALA A 1 90 ? -1.056 -2.305 14.242 1.00 97.62 90 ALA A C 1
ATOM 742 O O . ALA A 1 90 ? -1.070 -1.137 14.632 1.00 97.62 90 ALA A O 1
ATOM 743 N N . VAL A 1 91 ? -1.481 -2.679 13.037 1.00 98.44 91 VAL A N 1
ATOM 744 C CA . VAL A 1 91 ? -2.039 -1.770 12.037 1.00 98.44 91 VAL A CA 1
ATOM 745 C C . VAL A 1 91 ? -3.481 -2.180 11.761 1.00 98.44 91 VAL A C 1
ATOM 747 O O . VAL A 1 91 ? -3.779 -3.341 11.480 1.00 98.44 91 VAL A O 1
ATOM 750 N N . PHE A 1 92 ? -4.400 -1.224 11.821 1.00 98.69 92 PHE A N 1
ATOM 751 C CA . PHE A 1 92 ? -5.786 -1.391 11.402 1.00 98.69 92 PHE A CA 1
ATOM 752 C C . PHE A 1 92 ? -6.032 -0.508 10.191 1.00 98.69 92 PHE A C 1
ATOM 754 O O . PHE A 1 92 ? -5.949 0.705 10.309 1.00 98.69 92 PHE A O 1
ATOM 761 N N . TRP A 1 93 ? -6.383 -1.088 9.049 1.00 98.62 93 TRP A N 1
ATOM 762 C CA . TRP A 1 93 ? -6.803 -0.319 7.880 1.00 98.62 93 TRP A CA 1
ATOM 763 C C . TRP A 1 93 ? -8.317 -0.425 7.702 1.00 98.62 93 TRP A C 1
ATOM 765 O O . TRP A 1 93 ? -8.884 -1.521 7.757 1.00 98.62 93 TRP A O 1
ATOM 775 N N . VAL A 1 94 ? -8.982 0.709 7.490 1.00 98.44 94 VAL A N 1
ATOM 776 C CA . VAL A 1 94 ? -10.432 0.804 7.285 1.00 98.44 94 VAL A CA 1
ATOM 777 C C . VAL A 1 94 ? -10.703 1.556 5.988 1.00 98.44 94 VAL A C 1
ATOM 779 O O . VAL A 1 94 ? -10.394 2.738 5.897 1.00 98.44 94 VAL A O 1
ATOM 782 N N . GLY A 1 95 ? -11.299 0.897 4.995 1.00 97.19 95 GLY A N 1
ATOM 783 C CA . GLY A 1 95 ? -11.480 1.486 3.666 1.00 97.19 95 GLY A CA 1
ATOM 784 C C . GLY A 1 95 ? -12.334 0.642 2.724 1.00 97.19 95 GLY A C 1
ATOM 785 O O . GLY A 1 95 ? -12.929 -0.371 3.115 1.00 97.19 95 GLY A O 1
ATOM 786 N N . HIS A 1 96 ? -12.401 1.055 1.459 1.00 95.31 96 HIS A N 1
ATOM 787 C CA . HIS A 1 96 ? -13.167 0.347 0.431 1.00 95.31 96 HIS A CA 1
ATOM 788 C C . HIS A 1 96 ? -12.382 -0.817 -0.166 1.00 95.31 96 HIS A C 1
ATOM 790 O O . HIS A 1 96 ? -11.217 -0.686 -0.521 1.00 95.31 96 HIS A O 1
ATOM 796 N N . ALA A 1 97 ? -13.037 -1.964 -0.326 1.00 92.88 97 ALA A N 1
ATOM 797 C CA . ALA A 1 97 ? -12.484 -3.117 -1.029 1.00 92.88 97 ALA A CA 1
ATOM 798 C C . ALA A 1 97 ? -13.589 -3.814 -1.838 1.00 92.88 97 ALA A C 1
ATOM 800 O O . ALA A 1 97 ? -14.767 -3.753 -1.470 1.00 92.88 97 ALA A O 1
ATOM 801 N N . ASN A 1 98 ? -13.215 -4.444 -2.954 1.00 87.31 98 ASN A N 1
ATOM 802 C CA . ASN A 1 98 ? -14.131 -5.123 -3.879 1.00 87.31 98 ASN A CA 1
ATOM 803 C C . ASN A 1 98 ? -13.614 -6.515 -4.273 1.00 87.31 98 ASN A C 1
ATOM 805 O O . ASN A 1 98 ? -12.467 -6.849 -4.016 1.00 87.31 98 ASN A O 1
ATOM 809 N N . ARG A 1 99 ? -14.462 -7.374 -4.859 1.00 73.94 99 ARG A N 1
ATOM 810 C CA . ARG A 1 99 ? -14.065 -8.764 -5.171 1.00 73.94 99 ARG A CA 1
ATOM 811 C C . ARG A 1 99 ? -13.203 -8.844 -6.433 1.00 73.94 99 ARG A C 1
ATOM 813 O O . ARG A 1 99 ? -13.367 -8.043 -7.345 1.00 73.94 99 ARG A O 1
ATOM 820 N N . ALA A 1 100 ? -12.356 -9.869 -6.491 1.00 60.84 100 ALA A N 1
ATOM 821 C CA . ALA A 1 100 ? -11.448 -10.138 -7.604 1.00 60.84 100 ALA A CA 1
ATOM 822 C C . ALA A 1 100 ? -12.119 -10.546 -8.936 1.00 60.84 100 ALA A C 1
ATOM 824 O O . ALA A 1 100 ? -11.439 -10.573 -9.955 1.00 60.84 100 ALA A O 1
ATOM 825 N N . ASP A 1 101 ? -13.426 -10.848 -8.947 1.00 52.91 101 ASP A N 1
ATOM 826 C CA . ASP A 1 101 ? -14.138 -11.398 -10.122 1.00 52.91 101 ASP A CA 1
ATOM 827 C C . ASP A 1 101 ? -14.147 -10.456 -11.337 1.00 52.91 101 ASP A C 1
ATOM 829 O O . ASP A 1 101 ? -14.259 -10.897 -12.476 1.00 52.91 101 ASP A O 1
ATOM 833 N N . SER A 1 102 ? -14.040 -9.151 -11.087 1.00 53.25 102 SER A N 1
ATOM 834 C CA . SER A 1 102 ? -13.824 -8.128 -12.104 1.00 53.25 102 SER A CA 1
ATOM 835 C C . SER A 1 102 ? -12.368 -7.691 -12.010 1.00 53.25 102 SER A C 1
ATOM 837 O O . SER A 1 102 ? -11.999 -6.949 -11.098 1.00 53.25 102 SER A O 1
ATOM 839 N N . LEU A 1 103 ? -11.542 -8.135 -12.963 1.00 56.06 103 LEU A N 1
ATOM 840 C CA . LEU A 1 103 ? -10.119 -7.776 -13.045 1.00 56.06 103 LEU A CA 1
ATOM 841 C C . LEU A 1 103 ? -9.891 -6.252 -13.028 1.00 56.06 103 LEU A C 1
ATOM 843 O O . LEU A 1 103 ? -8.878 -5.795 -12.509 1.00 56.06 103 LEU A O 1
ATOM 847 N N . ALA A 1 104 ? -10.847 -5.470 -13.540 1.00 56.47 104 ALA A N 1
ATOM 848 C CA . ALA A 1 104 ? -10.790 -4.009 -13.576 1.00 56.47 104 ALA A CA 1
ATOM 849 C C . ALA A 1 104 ? -11.130 -3.321 -12.235 1.00 56.47 104 ALA A C 1
ATOM 851 O O . ALA A 1 104 ? -10.774 -2.163 -12.040 1.00 56.47 104 ALA A O 1
ATOM 852 N N . THR A 1 105 ? -11.816 -4.001 -11.306 1.00 65.75 105 THR A N 1
ATOM 853 C CA . THR A 1 105 ? -12.277 -3.417 -10.023 1.00 65.75 105 THR A CA 1
ATOM 854 C C . THR A 1 105 ? -11.852 -4.244 -8.803 1.00 65.75 105 THR A C 1
ATOM 856 O O . THR A 1 105 ? -12.467 -4.172 -7.736 1.00 65.75 105 THR A O 1
ATOM 859 N N . ALA A 1 106 ? -10.819 -5.069 -8.972 1.00 81.94 106 ALA A N 1
ATOM 860 C CA . ALA A 1 106 ? -10.225 -5.906 -7.942 1.00 81.94 106 ALA A CA 1
ATOM 861 C C . ALA A 1 106 ? -9.181 -5.111 -7.140 1.00 81.94 106 ALA A C 1
ATOM 863 O O . ALA A 1 106 ? -8.000 -5.068 -7.495 1.00 81.94 106 ALA A O 1
ATOM 864 N N . GLY A 1 107 ? -9.592 -4.496 -6.033 1.00 90.38 107 GLY A N 1
ATOM 865 C CA . GLY A 1 107 ? -8.664 -3.735 -5.206 1.00 90.38 107 GLY A CA 1
ATOM 866 C C . GLY A 1 107 ? -9.136 -3.435 -3.793 1.00 90.38 107 GLY A C 1
ATOM 867 O O . GLY A 1 107 ? -10.264 -3.736 -3.392 1.00 90.38 107 GLY A O 1
ATOM 868 N N . MET A 1 108 ? -8.214 -2.808 -3.073 1.00 94.12 108 MET A N 1
ATOM 869 C CA . MET A 1 108 ? -8.431 -2.046 -1.848 1.00 94.12 108 MET A CA 1
ATOM 870 C C . MET A 1 108 ? -8.129 -0.594 -2.206 1.00 94.12 108 MET A C 1
ATOM 872 O O . MET A 1 108 ? -7.166 -0.375 -2.930 1.00 94.12 108 MET A O 1
ATOM 876 N N . TYR A 1 109 ? -8.919 0.375 -1.762 1.00 94.50 109 TYR A N 1
ATOM 877 C CA . TYR A 1 109 ? -8.903 1.723 -2.333 1.00 94.50 109 TYR A CA 1
ATOM 878 C C . TYR A 1 109 ? -8.741 2.814 -1.272 1.00 94.50 109 TYR A C 1
ATOM 880 O O . TYR A 1 109 ? -9.246 2.657 -0.156 1.00 94.50 109 TYR A O 1
ATOM 888 N N . ASP A 1 110 ? -8.046 3.898 -1.630 1.00 94.75 110 ASP A N 1
ATOM 889 C CA . ASP A 1 110 ? -8.001 5.126 -0.829 1.00 94.75 110 ASP A CA 1
ATOM 890 C C . ASP A 1 110 ? -9.298 5.955 -0.941 1.00 94.75 110 ASP A C 1
ATOM 892 O O . ASP A 1 110 ? -10.260 5.559 -1.608 1.00 94.75 110 ASP A O 1
ATOM 896 N N . ASP A 1 111 ? -9.333 7.111 -0.274 1.00 92.50 111 ASP A N 1
ATOM 897 C CA . ASP A 1 111 ? -10.436 8.079 -0.335 1.00 92.50 111 ASP A CA 1
ATOM 898 C C . ASP A 1 111 ? -10.665 8.660 -1.744 1.00 92.50 111 ASP A C 1
ATOM 900 O O . ASP A 1 111 ? -11.759 9.138 -2.038 1.00 92.50 111 ASP A O 1
ATOM 904 N N . ARG A 1 112 ? -9.664 8.568 -2.629 1.00 91.06 112 ARG A N 1
ATOM 905 C CA . ARG A 1 112 ? -9.683 9.045 -4.021 1.00 91.06 112 ARG A CA 1
ATOM 906 C C . ARG A 1 112 ? -9.910 7.924 -5.048 1.00 91.06 112 ARG A C 1
ATOM 908 O O . ARG A 1 112 ? -9.995 8.201 -6.243 1.00 91.06 112 ARG A O 1
ATOM 915 N N . GLY A 1 113 ? -10.019 6.668 -4.613 1.00 90.81 113 GLY A N 1
ATOM 916 C CA . GLY A 1 113 ? -10.218 5.507 -5.485 1.00 90.81 113 GLY A CA 1
ATOM 917 C C . GLY A 1 113 ? -8.944 4.908 -6.096 1.00 90.81 113 GLY A C 1
ATOM 918 O O . GLY A 1 113 ? -9.057 4.058 -6.980 1.00 90.81 113 GLY A O 1
ATOM 919 N N . PHE A 1 114 ? -7.745 5.285 -5.640 1.00 91.44 114 PHE A N 1
ATOM 920 C CA . PHE A 1 114 ? -6.490 4.654 -6.065 1.00 91.44 114 PHE A CA 1
ATOM 921 C C . PHE A 1 114 ? -6.296 3.308 -5.359 1.00 91.44 114 PHE A C 1
ATOM 923 O O . PHE A 1 114 ? -6.558 3.160 -4.166 1.00 91.44 114 PHE A O 1
ATOM 930 N N . ASN A 1 115 ? -5.832 2.299 -6.096 1.00 93.50 115 ASN A N 1
ATOM 931 C CA . ASN A 1 115 ? -5.717 0.930 -5.603 1.00 93.50 115 ASN A CA 1
ATOM 932 C C . ASN A 1 115 ? -4.480 0.748 -4.705 1.00 93.50 115 ASN A C 1
ATOM 934 O O . ASN A 1 115 ? -3.358 0.676 -5.197 1.00 93.50 115 ASN A O 1
ATOM 938 N N . LEU A 1 116 ? -4.691 0.587 -3.402 1.00 94.81 116 LEU A N 1
ATOM 939 C CA . LEU A 1 116 ? -3.698 0.372 -2.344 1.00 94.81 116 LEU A CA 1
ATOM 940 C C . LEU A 1 116 ? -3.204 -1.079 -2.212 1.00 94.81 116 LEU A C 1
ATOM 942 O O . LEU A 1 116 ? -2.244 -1.327 -1.488 1.00 94.81 116 LEU A O 1
ATOM 946 N N . LYS A 1 117 ? -3.848 -2.052 -2.873 1.00 94.25 117 LYS A N 1
ATOM 947 C CA . LYS A 1 117 ? -3.650 -3.496 -2.630 1.00 94.25 117 LYS A CA 1
ATOM 948 C C . LYS A 1 117 ? -2.178 -3.928 -2.562 1.00 94.25 117 LYS A C 1
ATOM 950 O O . LYS A 1 117 ? -1.806 -4.646 -1.640 1.00 94.25 117 LYS A O 1
ATOM 955 N N . GLU A 1 118 ? -1.354 -3.519 -3.526 1.00 92.75 118 GLU A N 1
ATOM 956 C CA . GLU A 1 118 ? 0.029 -4.011 -3.614 1.00 92.75 118 GLU A CA 1
ATOM 957 C C . GLU A 1 118 ? 0.972 -3.371 -2.581 1.00 92.75 118 GLU A C 1
ATOM 959 O O . GLU A 1 118 ? 2.063 -3.888 -2.367 1.00 92.75 118 GLU A O 1
ATOM 964 N N . ILE A 1 119 ? 0.540 -2.315 -1.876 1.00 94.94 119 ILE A N 1
ATOM 965 C CA . ILE A 1 119 ? 1.274 -1.748 -0.733 1.00 94.94 119 ILE A CA 1
ATOM 966 C C . ILE A 1 119 ? 1.305 -2.742 0.441 1.00 94.94 119 ILE A C 1
ATOM 968 O O . ILE A 1 119 ? 2.321 -2.868 1.115 1.00 94.94 119 ILE A O 1
ATOM 972 N N . PHE A 1 120 ? 0.251 -3.551 0.618 1.00 95.56 120 PHE A N 1
ATOM 973 C CA . PHE A 1 120 ? 0.189 -4.599 1.649 1.00 95.56 120 PHE A CA 1
ATOM 974 C C . PHE A 1 120 ? 1.135 -5.790 1.406 1.00 95.56 120 PHE A C 1
ATOM 976 O O . PHE A 1 120 ? 1.151 -6.724 2.208 1.00 95.56 120 PHE A O 1
ATOM 983 N N . GLN A 1 121 ? 1.922 -5.797 0.324 1.00 93.06 121 GLN A N 1
ATOM 984 C CA . GLN A 1 121 ? 3.006 -6.769 0.148 1.00 93.06 121 GLN A CA 1
ATOM 985 C C . GLN A 1 121 ? 4.168 -6.533 1.118 1.00 93.06 121 GLN A C 1
ATOM 987 O O . GLN A 1 121 ? 4.862 -7.483 1.474 1.00 93.06 121 GLN A O 1
ATOM 992 N N . GLU A 1 122 ? 4.381 -5.285 1.536 1.00 90.19 122 GLU A N 1
ATOM 993 C CA . GLU A 1 122 ? 5.437 -4.895 2.463 1.00 90.19 122 GLU A CA 1
ATOM 994 C C . GLU A 1 122 ? 4.831 -4.642 3.850 1.00 90.19 122 GLU A C 1
ATOM 996 O O . GLU A 1 122 ? 3.973 -3.779 4.014 1.00 90.19 122 GLU A O 1
ATOM 1001 N N . VAL A 1 123 ? 5.257 -5.423 4.848 1.00 92.62 123 VAL A N 1
ATOM 1002 C CA . VAL A 1 123 ? 4.857 -5.269 6.256 1.00 92.62 123 VAL A CA 1
ATOM 1003 C C . VAL A 1 123 ? 6.098 -5.451 7.129 1.00 92.62 123 VAL A C 1
ATOM 1005 O O . VAL A 1 123 ? 6.865 -6.394 6.925 1.00 92.62 123 VAL A O 1
ATOM 1008 N N . HIS A 1 124 ? 6.315 -4.552 8.086 1.00 90.94 124 HIS A N 1
ATOM 1009 C CA . HIS A 1 124 ? 7.433 -4.619 9.020 1.00 90.94 124 HIS A CA 1
ATOM 1010 C C . HIS A 1 124 ? 7.261 -5.771 10.016 1.00 90.94 124 HIS A C 1
ATOM 1012 O O . HIS A 1 124 ? 6.184 -5.953 10.582 1.00 90.94 124 HIS A O 1
ATOM 1018 N N . GLN A 1 125 ? 8.336 -6.503 10.318 1.00 87.69 125 GLN A N 1
ATOM 1019 C CA . GLN A 1 125 ? 8.281 -7.686 11.189 1.00 87.69 125 GLN A CA 1
ATOM 1020 C C . GLN A 1 125 ? 7.907 -7.396 12.651 1.00 87.69 125 GLN A C 1
ATOM 1022 O O . GLN A 1 125 ? 7.501 -8.300 13.389 1.00 87.69 125 GLN A O 1
ATOM 1027 N N . ASN A 1 126 ? 8.001 -6.142 13.087 1.00 90.12 126 ASN A N 1
ATOM 1028 C CA . ASN A 1 126 ? 7.520 -5.732 14.411 1.00 90.12 126 ASN A CA 1
ATOM 1029 C C . ASN A 1 126 ? 5.987 -5.725 14.491 1.00 90.12 126 ASN A C 1
ATOM 1031 O O . ASN A 1 126 ? 5.446 -5.967 15.569 1.00 90.12 126 ASN A O 1
ATOM 1035 N N . ILE A 1 127 ? 5.289 -5.585 13.358 1.00 94.00 127 ILE A N 1
ATOM 1036 C CA . ILE A 1 127 ? 3.832 -5.676 13.305 1.00 94.00 127 ILE A CA 1
ATOM 1037 C C . ILE A 1 127 ? 3.434 -7.138 13.536 1.00 94.00 127 ILE A C 1
ATOM 1039 O O . ILE A 1 127 ? 3.799 -8.043 12.784 1.00 94.00 127 ILE A O 1
ATOM 1043 N N . LYS A 1 128 ? 2.680 -7.374 14.610 1.00 95.25 128 LYS A N 1
ATOM 1044 C CA . LYS A 1 128 ? 2.165 -8.689 15.019 1.00 95.25 128 LYS A CA 1
ATOM 1045 C C . LYS A 1 128 ? 0.714 -8.896 14.601 1.00 95.25 128 LYS A C 1
ATOM 1047 O O . LYS A 1 128 ? 0.284 -10.043 14.451 1.00 95.25 128 LYS A O 1
ATOM 1052 N N . PHE A 1 129 ? -0.024 -7.809 14.359 1.00 97.44 129 PHE A N 1
ATOM 1053 C CA . PHE A 1 129 ? -1.422 -7.859 13.939 1.00 97.44 129 PHE A CA 1
ATOM 1054 C C . PHE A 1 129 ? -1.774 -6.870 12.814 1.00 97.44 129 PHE A C 1
ATOM 1056 O O . PHE A 1 129 ? -1.542 -5.668 12.940 1.00 97.44 129 PHE A O 1
ATOM 1063 N N . LEU A 1 130 ? -2.432 -7.360 11.756 1.00 98.12 130 LEU A N 1
ATOM 1064 C CA . LEU A 1 130 ? -3.000 -6.540 10.677 1.00 98.12 130 LEU A CA 1
ATOM 1065 C C . LEU A 1 130 ? -4.527 -6.719 10.568 1.00 98.12 130 LEU A C 1
ATOM 1067 O O . LEU A 1 130 ? -5.039 -7.764 10.157 1.00 98.12 130 LEU A O 1
ATOM 1071 N N . GLY A 1 131 ? -5.284 -5.682 10.927 1.00 98.31 131 GLY A N 1
ATOM 1072 C CA . GLY A 1 131 ? -6.746 -5.666 10.865 1.00 98.31 131 GLY A CA 1
ATOM 1073 C C . GLY A 1 131 ? -7.274 -4.960 9.619 1.00 98.31 131 GLY A C 1
ATOM 1074 O O . GLY A 1 131 ? -7.379 -3.738 9.617 1.00 98.31 131 GLY A O 1
ATOM 1075 N N . LEU A 1 132 ? -7.688 -5.706 8.592 1.00 97.88 132 LEU A N 1
ATOM 1076 C CA . LEU A 1 132 ? -8.285 -5.147 7.377 1.00 97.88 132 LEU A CA 1
ATOM 1077 C C . LEU A 1 132 ? -9.815 -5.102 7.439 1.00 97.88 132 LEU A C 1
ATOM 1079 O O . LEU A 1 132 ? -10.520 -6.117 7.404 1.00 97.88 132 LEU A O 1
ATOM 1083 N N . VAL A 1 133 ? -10.342 -3.884 7.471 1.00 97.94 133 VAL A N 1
ATOM 1084 C CA . VAL A 1 133 ? -11.767 -3.574 7.545 1.00 97.94 133 VAL A CA 1
ATOM 1085 C C . VAL A 1 133 ? -12.234 -2.995 6.210 1.00 97.94 133 VAL A C 1
ATOM 1087 O O . VAL A 1 133 ? -12.513 -1.807 6.085 1.00 97.94 133 VAL A O 1
ATOM 1090 N N . GLY A 1 134 ? -12.355 -3.877 5.218 1.00 95.88 134 GLY A N 1
ATOM 1091 C CA . GLY A 1 134 ? -12.978 -3.590 3.924 1.00 95.88 134 GLY A CA 1
ATOM 1092 C C . GLY A 1 134 ? -14.007 -4.650 3.533 1.00 95.88 134 GLY A C 1
ATOM 1093 O O . GLY A 1 134 ? -14.035 -5.759 4.081 1.00 95.88 134 GLY A O 1
ATOM 1094 N N . CYS A 1 135 ? -14.882 -4.324 2.581 1.00 94.94 135 CYS A N 1
ATOM 1095 C CA . CYS A 1 135 ? -15.804 -5.305 2.010 1.00 94.94 135 CYS A CA 1
ATOM 1096 C C . CYS A 1 135 ? -15.023 -6.350 1.202 1.00 94.94 135 CYS A C 1
ATOM 1098 O O . CYS A 1 135 ? -14.302 -5.999 0.282 1.00 94.94 135 CYS A O 1
ATOM 1100 N N . ARG A 1 136 ? -15.180 -7.643 1.515 1.00 93.00 136 ARG A N 1
ATOM 1101 C CA . ARG A 1 136 ? -14.464 -8.725 0.805 1.00 93.00 136 ARG A CA 1
ATOM 1102 C C . ARG A 1 136 ? -12.929 -8.550 0.785 1.00 93.00 136 ARG A C 1
ATOM 1104 O O . ARG A 1 136 ? -12.280 -8.861 -0.204 1.00 93.00 136 ARG A O 1
ATOM 1111 N N . ALA A 1 137 ? -12.341 -8.080 1.888 1.00 94.81 137 ALA A N 1
ATOM 1112 C CA . ALA A 1 137 ? -10.889 -7.909 2.014 1.00 94.81 137 ALA A CA 1
ATOM 1113 C C . ALA A 1 137 ? -10.102 -9.237 2.145 1.00 94.81 137 ALA A C 1
ATOM 1115 O O . ALA A 1 137 ? -8.901 -9.268 1.896 1.00 94.81 137 ALA A O 1
ATOM 1116 N N . LEU A 1 138 ? -10.754 -10.338 2.551 1.00 95.25 138 LEU A N 1
ATOM 1117 C CA . LEU A 1 138 ? -10.067 -11.604 2.864 1.00 95.25 138 LEU A CA 1
ATOM 1118 C C . LEU A 1 138 ? -9.347 -12.262 1.664 1.00 95.25 138 LEU A C 1
ATOM 1120 O O . LEU A 1 138 ? -8.182 -12.620 1.845 1.00 95.25 138 LEU A O 1
ATOM 1124 N N . PRO A 1 139 ? -9.943 -12.366 0.456 1.00 93.06 139 PRO A N 1
ATOM 1125 C CA . PRO A 1 139 ? -9.266 -12.964 -0.698 1.00 93.06 139 PRO A CA 1
ATOM 1126 C C . PRO A 1 139 ? -7.964 -12.257 -1.100 1.00 93.06 139 PRO A C 1
ATOM 1128 O O . PRO A 1 139 ? -7.057 -12.905 -1.611 1.00 93.06 139 PRO A O 1
ATOM 1131 N N . PHE A 1 140 ? -7.826 -10.949 -0.839 1.00 90.75 140 PHE A N 1
ATOM 1132 C CA . PHE A 1 140 ? -6.570 -10.238 -1.102 1.00 90.75 140 PHE A CA 1
ATOM 1133 C C . PHE A 1 140 ? -5.441 -10.721 -0.199 1.00 90.75 140 PHE A C 1
ATOM 1135 O O . PHE A 1 140 ? -4.349 -10.981 -0.690 1.00 90.75 140 PHE A O 1
ATOM 1142 N N . ILE A 1 141 ? -5.708 -10.897 1.097 1.00 90.81 141 ILE A N 1
ATOM 1143 C CA . ILE A 1 141 ? -4.702 -11.390 2.045 1.00 90.81 141 ILE A CA 1
ATOM 1144 C C . ILE A 1 141 ? -4.349 -12.850 1.795 1.00 90.81 141 ILE A C 1
ATOM 1146 O O . ILE A 1 141 ? -3.178 -13.215 1.868 1.00 90.81 141 ILE A O 1
ATOM 1150 N N . GLN A 1 142 ? -5.339 -13.674 1.452 1.00 92.44 142 GLN A N 1
ATOM 1151 C CA . GLN A 1 142 ? -5.088 -15.054 1.040 1.00 92.44 142 GLN A CA 1
ATOM 1152 C C . GLN A 1 142 ? -4.173 -15.082 -0.190 1.00 92.44 142 GLN A C 1
ATOM 1154 O O . GLN A 1 142 ? -3.098 -15.666 -0.118 1.00 92.44 142 GLN A O 1
ATOM 1159 N N . GLY A 1 143 ? -4.494 -14.314 -1.237 1.00 91.06 143 GLY A N 1
ATOM 1160 C CA . GLY A 1 143 ? -3.653 -14.203 -2.431 1.00 91.06 143 GLY A CA 1
ATOM 1161 C C . GLY A 1 143 ? -2.277 -13.557 -2.205 1.00 91.06 143 GLY A C 1
ATOM 1162 O O . GLY A 1 143 ? -1.354 -13.834 -2.968 1.00 91.06 143 GLY A O 1
ATOM 1163 N N . LEU A 1 144 ? -2.099 -12.711 -1.182 1.00 90.31 144 LEU A N 1
ATOM 1164 C CA . LEU A 1 144 ? -0.779 -12.201 -0.781 1.00 90.31 144 LEU A CA 1
ATOM 1165 C C . LEU A 1 144 ? 0.060 -13.295 -0.107 1.00 90.31 144 LEU A C 1
ATOM 1167 O O . LEU A 1 144 ? 1.234 -13.469 -0.437 1.00 90.31 144 LEU A O 1
ATOM 1171 N N . LYS A 1 145 ? -0.559 -14.064 0.793 1.00 90.38 145 LYS A N 1
ATOM 1172 C CA . LYS A 1 145 ? 0.083 -15.173 1.501 1.00 90.38 145 LYS A CA 1
ATOM 1173 C C . LYS A 1 145 ? 0.418 -16.343 0.570 1.00 90.38 145 LYS A C 1
ATOM 1175 O O . LYS A 1 145 ? 1.521 -16.863 0.630 1.00 90.38 145 LYS A O 1
ATOM 1180 N N . GLU A 1 146 ? -0.495 -16.726 -0.319 1.00 90.94 146 GLU A N 1
ATOM 1181 C CA . GLU A 1 146 ? -0.316 -17.811 -1.302 1.00 90.94 146 GLU A CA 1
ATOM 1182 C C . GLU A 1 146 ? 0.830 -17.544 -2.291 1.00 90.94 146 GLU A C 1
ATOM 1184 O O . GLU A 1 146 ? 1.434 -18.477 -2.810 1.00 90.94 146 GLU A O 1
ATOM 1189 N N . LYS A 1 147 ? 1.158 -16.269 -2.530 1.00 87.81 147 LYS A N 1
ATOM 1190 C CA . LYS A 1 147 ? 2.298 -15.835 -3.352 1.00 87.81 147 LYS A CA 1
ATOM 1191 C C . LYS A 1 147 ? 3.612 -15.675 -2.574 1.00 87.81 147 LYS A C 1
ATOM 1193 O O . LYS A 1 147 ? 4.602 -15.244 -3.160 1.00 87.81 147 LYS A O 1
ATOM 1198 N N . GLY A 1 148 ? 3.618 -15.956 -1.271 1.00 88.38 148 GLY A N 1
ATOM 1199 C CA . GLY A 1 148 ? 4.798 -15.850 -0.412 1.00 88.38 148 GLY A CA 1
ATOM 1200 C C . GLY A 1 148 ? 5.211 -14.426 -0.017 1.00 88.38 148 GLY A C 1
ATOM 1201 O O . GLY A 1 148 ? 6.277 -14.232 0.563 1.00 88.38 148 GLY A O 1
ATOM 1202 N N . HIS A 1 149 ? 4.387 -13.396 -0.274 1.00 87.69 149 HIS A N 1
ATOM 1203 C CA . HIS A 1 149 ? 4.743 -12.008 0.085 1.00 87.69 149 HIS A CA 1
ATOM 1204 C C . HIS A 1 149 ? 4.925 -11.806 1.601 1.00 87.69 149 HIS A C 1
ATOM 1206 O O . HIS A 1 149 ? 5.592 -10.863 2.021 1.00 87.69 149 HIS A O 1
ATOM 1212 N N . TRP A 1 150 ? 4.334 -12.684 2.418 1.00 86.81 150 TRP A N 1
ATOM 1213 C CA . TRP A 1 150 ? 4.362 -12.632 3.882 1.00 86.81 150 TRP A CA 1
ATOM 1214 C C . TRP A 1 150 ? 5.092 -13.825 4.524 1.00 86.81 150 TRP A C 1
ATOM 1216 O O . TRP A 1 150 ? 4.903 -14.080 5.712 1.00 86.81 150 TRP A O 1
ATOM 1226 N N . ASP A 1 151 ? 5.934 -14.563 3.795 1.00 82.56 151 ASP A N 1
ATOM 1227 C CA . ASP A 1 151 ? 6.667 -15.701 4.384 1.00 82.56 151 ASP A CA 1
ATOM 1228 C C . ASP A 1 151 ? 7.635 -15.240 5.492 1.00 82.56 151 ASP A C 1
ATOM 1230 O O . ASP A 1 151 ? 7.719 -15.853 6.558 1.00 82.56 151 ASP A O 1
ATOM 1234 N N . LEU A 1 152 ? 8.267 -14.074 5.294 1.00 71.31 152 LEU A N 1
ATOM 1235 C CA . LEU A 1 152 ? 9.076 -13.362 6.299 1.00 71.31 152 LEU A CA 1
ATOM 1236 C C . LEU A 1 152 ? 8.240 -12.710 7.419 1.00 71.31 152 LEU A C 1
ATOM 1238 O O . LEU A 1 152 ? 8.796 -12.129 8.346 1.00 71.31 152 LEU A O 1
ATOM 1242 N N . ASN A 1 153 ? 6.914 -12.815 7.339 1.00 85.06 153 ASN A N 1
ATOM 1243 C CA . ASN A 1 153 ? 5.931 -12.324 8.300 1.00 85.06 153 ASN A CA 1
ATOM 1244 C C . ASN A 1 153 ? 5.021 -13.476 8.778 1.00 85.06 153 ASN A C 1
ATOM 1246 O O . ASN A 1 153 ? 3.839 -13.293 9.054 1.00 85.06 153 ASN A O 1
ATOM 1250 N N . SER A 1 154 ? 5.554 -14.697 8.892 1.00 88.06 154 SER A N 1
ATOM 1251 C CA . SER A 1 154 ? 4.802 -15.889 9.328 1.00 88.06 154 SER A CA 1
ATOM 1252 C C . SER A 1 154 ? 4.196 -15.779 10.742 1.00 88.06 154 SER A C 1
ATOM 1254 O O . SER A 1 154 ? 3.224 -16.477 11.072 1.00 88.06 154 SER A O 1
ATOM 1256 N N . HIS A 1 155 ? 4.720 -14.865 11.566 1.00 90.25 155 HIS A N 1
ATOM 1257 C CA . HIS A 1 155 ? 4.179 -14.490 12.873 1.00 90.25 155 HIS A CA 1
ATOM 1258 C C . HIS A 1 155 ? 2.937 -13.586 12.788 1.00 90.25 155 HIS A C 1
ATOM 1260 O O . HIS A 1 155 ? 2.140 -13.575 13.728 1.00 90.25 155 HIS A O 1
ATOM 1266 N N . LEU A 1 156 ? 2.756 -12.857 11.679 1.00 94.62 156 LEU A N 1
ATOM 1267 C CA . LEU A 1 156 ? 1.699 -11.865 11.491 1.00 94.62 156 LEU A CA 1
ATOM 1268 C C . LEU A 1 156 ? 0.322 -12.527 11.577 1.00 94.62 156 LEU A C 1
ATOM 1270 O O . LEU A 1 156 ? -0.090 -13.325 10.728 1.00 94.62 156 LEU A O 1
ATOM 1274 N N . SER A 1 157 ? -0.419 -12.171 12.619 1.00 96.12 157 SER A N 1
ATOM 1275 C CA . SER A 1 157 ? -1.841 -12.475 12.716 1.00 96.12 157 SER A CA 1
ATOM 1276 C C . SER A 1 157 ? -2.628 -11.434 11.926 1.00 96.12 157 SER A C 1
ATOM 1278 O O . SER A 1 157 ? -2.266 -10.262 11.890 1.00 96.12 157 SER A O 1
ATOM 1280 N N . PHE A 1 158 ? -3.728 -11.832 11.293 1.00 97.12 158 PHE A N 1
ATOM 1281 C CA . PHE A 1 158 ? -4.560 -10.888 10.553 1.00 97.12 158 PHE A CA 1
ATOM 1282 C C . PHE A 1 158 ? -6.047 -11.135 10.766 1.00 97.12 158 PHE A C 1
ATOM 1284 O O . PHE A 1 158 ? -6.493 -12.243 11.067 1.00 97.12 158 PHE A O 1
ATOM 1291 N N . TYR A 1 159 ? -6.829 -10.082 10.557 1.00 98.00 159 TYR A N 1
ATOM 1292 C CA . TYR A 1 159 ? -8.279 -10.153 10.468 1.00 98.00 159 TYR A CA 1
ATOM 1293 C C . TYR A 1 159 ? -8.737 -9.535 9.149 1.00 98.00 159 TYR A C 1
ATOM 1295 O O . TYR A 1 159 ? -8.422 -8.389 8.852 1.00 98.00 159 TYR A O 1
ATOM 1303 N N . ALA A 1 160 ? -9.532 -10.281 8.385 1.00 97.31 160 ALA A N 1
ATOM 1304 C CA . ALA A 1 160 ? -10.218 -9.810 7.186 1.00 97.31 160 ALA A CA 1
ATOM 1305 C C . ALA A 1 160 ? -11.523 -10.610 6.997 1.00 97.31 160 ALA A C 1
ATOM 1307 O O . ALA A 1 160 ? -11.754 -11.612 7.679 1.00 97.31 160 ALA A O 1
ATOM 1308 N N . ARG A 1 161 ? -12.414 -10.187 6.088 1.00 96.12 161 ARG A N 1
ATOM 1309 C CA . ARG A 1 161 ? -13.673 -10.909 5.794 1.00 96.12 161 ARG A CA 1
ATOM 1310 C C . ARG A 1 161 ? -13.980 -10.973 4.304 1.00 96.12 161 ARG A C 1
ATOM 1312 O O . ARG A 1 161 ? -13.850 -9.968 3.619 1.00 96.12 161 ARG A O 1
ATOM 1319 N N . ASP A 1 162 ? -14.527 -12.098 3.843 1.00 95.12 162 ASP A N 1
ATOM 1320 C CA . ASP A 1 162 ? -15.065 -12.278 2.478 1.00 95.12 162 ASP A CA 1
ATOM 1321 C C . ASP A 1 162 ? -16.553 -11.858 2.339 1.00 95.12 162 ASP A C 1
ATOM 1323 O O . ASP A 1 162 ? -17.341 -12.389 1.563 1.00 95.12 162 ASP A O 1
ATOM 1327 N N . LYS A 1 163 ? -17.023 -10.913 3.158 1.00 94.50 163 LYS A N 1
ATOM 1328 C CA . LYS A 1 163 ? -18.421 -10.443 3.107 1.00 94.50 163 LYS A CA 1
ATOM 1329 C C . LYS A 1 163 ? -18.463 -8.924 3.194 1.00 94.50 163 LYS A C 1
ATOM 1331 O O . LYS A 1 163 ? -17.572 -8.317 3.790 1.00 94.50 163 LYS A O 1
ATOM 1336 N N . LYS A 1 164 ? -19.511 -8.310 2.629 1.00 93.88 164 LYS A N 1
ATOM 1337 C CA . LYS A 1 164 ? -19.793 -6.882 2.844 1.00 93.88 164 LYS A CA 1
ATOM 1338 C C . LYS A 1 164 ? -19.914 -6.603 4.350 1.00 93.88 164 LYS A C 1
ATOM 1340 O O . LYS A 1 164 ? -20.391 -7.450 5.116 1.00 93.88 164 LYS A O 1
ATOM 1345 N N . THR A 1 165 ? -19.457 -5.436 4.796 1.00 93.75 165 THR A N 1
ATOM 1346 C CA . THR A 1 165 ? -19.482 -5.055 6.212 1.00 93.75 165 THR A CA 1
ATOM 1347 C C . THR A 1 165 ? -19.667 -3.551 6.373 1.00 93.75 165 THR A C 1
ATOM 1349 O O . THR A 1 165 ? -19.048 -2.771 5.666 1.00 93.75 165 THR A O 1
ATOM 1352 N N . ASP A 1 166 ? -20.481 -3.142 7.349 1.00 95.56 166 ASP A N 1
ATOM 1353 C CA . ASP A 1 166 ? -20.411 -1.783 7.902 1.00 95.56 166 ASP A CA 1
ATOM 1354 C C . ASP A 1 166 ? -19.030 -1.615 8.562 1.00 95.56 166 ASP A C 1
ATOM 1356 O O . ASP A 1 166 ? -18.584 -2.519 9.284 1.00 95.56 166 ASP A O 1
ATOM 1360 N N . ALA A 1 167 ? -18.358 -0.489 8.305 1.00 96.56 167 ALA A N 1
ATOM 1361 C CA . ALA A 1 167 ? -16.995 -0.231 8.769 1.00 96.56 167 ALA A CA 1
ATOM 1362 C C . ALA A 1 167 ? -16.875 -0.304 10.303 1.00 96.56 167 ALA A C 1
ATOM 1364 O O . ALA A 1 167 ? -15.967 -0.937 10.832 1.00 96.56 167 ALA A O 1
ATOM 1365 N N . ARG A 1 168 ? -17.855 0.221 11.048 1.00 97.75 168 ARG A N 1
ATOM 1366 C CA . ARG A 1 168 ? -17.871 0.203 12.524 1.00 97.75 168 ARG A CA 1
ATOM 1367 C C . ARG A 1 168 ? -18.107 -1.210 13.067 1.00 97.75 168 ARG A C 1
ATOM 1369 O O . ARG A 1 168 ? -17.515 -1.597 14.075 1.00 97.75 168 ARG A O 1
ATOM 1376 N N . LYS A 1 169 ? -18.972 -2.006 12.424 1.00 97.94 169 LYS A N 1
ATOM 1377 C CA . LYS A 1 169 ? -19.184 -3.432 12.751 1.00 97.94 169 LYS A CA 1
ATOM 1378 C C . LYS A 1 169 ? -17.942 -4.265 12.428 1.00 97.94 169 LYS A C 1
ATOM 1380 O O . LYS A 1 169 ? -17.621 -5.177 13.188 1.00 97.94 169 LYS A O 1
ATOM 1385 N N . GLY A 1 170 ? -17.255 -3.951 11.331 1.00 98.12 170 GLY A N 1
ATOM 1386 C CA . GLY A 1 170 ? -16.003 -4.583 10.930 1.00 98.12 170 GLY A CA 1
ATOM 1387 C C . GLY A 1 170 ? -14.866 -4.263 11.901 1.00 98.12 170 GLY A C 1
ATOM 1388 O O . GLY A 1 170 ? -14.263 -5.190 12.432 1.00 98.12 170 GLY A O 1
ATOM 1389 N N . LEU A 1 171 ? -14.671 -2.985 12.238 1.00 98.69 171 LEU A N 1
ATOM 1390 C CA . LEU A 1 171 ? -13.663 -2.510 13.187 1.00 98.69 171 LEU A CA 1
ATOM 1391 C C . LEU A 1 171 ? -13.867 -3.090 14.593 1.00 98.69 171 LEU A C 1
ATOM 1393 O O . LEU A 1 171 ? -12.923 -3.600 15.183 1.00 98.69 171 LEU A O 1
ATOM 1397 N N . LYS A 1 172 ? -15.109 -3.146 15.105 1.00 98.62 172 LYS A N 1
ATOM 1398 C CA . LYS A 1 172 ? -15.420 -3.843 16.376 1.00 98.62 172 LYS A CA 1
ATOM 1399 C C . LYS A 1 172 ? -14.930 -5.293 16.404 1.00 98.62 172 LYS A C 1
ATOM 1401 O O . LYS A 1 172 ? -14.536 -5.781 17.460 1.00 98.62 172 LYS A O 1
ATOM 1406 N N . ARG A 1 173 ? -15.018 -5.995 15.271 1.00 98.44 173 ARG A N 1
ATOM 1407 C CA . ARG A 1 173 ? -14.602 -7.397 15.139 1.00 98.44 173 ARG A CA 1
ATOM 1408 C C . ARG A 1 173 ? -13.094 -7.525 14.928 1.00 98.44 173 ARG A C 1
ATOM 1410 O O . ARG A 1 173 ? -12.517 -8.423 15.522 1.00 98.44 173 ARG A O 1
ATOM 1417 N N . ALA A 1 174 ? -12.474 -6.611 14.180 1.00 98.62 174 ALA A N 1
ATOM 1418 C CA . ALA A 1 174 ? -11.020 -6.521 14.050 1.00 98.62 174 ALA A CA 1
ATOM 1419 C C . ALA A 1 174 ? -10.361 -6.282 15.415 1.00 98.62 174 ALA A C 1
ATOM 1421 O O . ALA A 1 174 ? -9.486 -7.044 15.805 1.00 98.62 174 ALA A O 1
ATOM 1422 N N . ILE A 1 175 ? -10.850 -5.305 16.189 1.00 98.69 175 ILE A N 1
ATOM 1423 C CA . ILE A 1 175 ? -10.361 -5.041 17.551 1.00 98.69 175 ILE A CA 1
ATOM 1424 C C . ILE A 1 175 ? -10.596 -6.254 18.459 1.00 98.69 175 ILE A C 1
ATOM 1426 O O . ILE A 1 175 ? -9.721 -6.604 19.239 1.00 98.69 175 ILE A O 1
ATOM 1430 N N . LYS A 1 176 ? -11.742 -6.951 18.353 1.00 98.56 176 LYS A N 1
ATOM 1431 C CA . LYS A 1 176 ? -11.936 -8.199 19.110 1.00 98.56 176 LYS A CA 1
ATOM 1432 C C . LYS A 1 176 ? -10.916 -9.271 18.703 1.00 98.56 176 LYS A C 1
ATOM 1434 O O . LYS A 1 176 ? -10.423 -9.964 19.580 1.00 98.56 176 LYS A O 1
ATOM 1439 N N . ALA A 1 177 ? -10.612 -9.423 17.416 1.00 98.44 177 ALA A N 1
ATOM 1440 C CA . ALA A 1 177 ? -9.606 -10.378 16.956 1.00 98.44 177 ALA A CA 1
ATOM 1441 C C . ALA A 1 177 ? -8.204 -10.017 17.475 1.00 98.44 177 ALA A C 1
ATOM 1443 O O . ALA A 1 177 ? -7.505 -10.909 17.932 1.00 98.44 177 ALA A O 1
ATOM 1444 N N . PHE A 1 178 ? -7.848 -8.729 17.497 1.00 98.06 178 PHE A N 1
ATOM 1445 C CA . PHE A 1 178 ? -6.619 -8.221 18.111 1.00 98.06 178 PHE A CA 1
ATOM 1446 C C . PHE A 1 178 ? -6.559 -8.523 19.617 1.00 98.06 178 PHE A C 1
ATOM 1448 O O . PHE A 1 178 ? -5.674 -9.233 20.065 1.00 98.06 178 PHE A O 1
ATOM 1455 N N . LEU A 1 179 ? -7.569 -8.139 20.400 1.00 97.50 179 LEU A N 1
ATOM 1456 C CA . LEU A 1 179 ? -7.610 -8.416 21.848 1.00 97.50 179 LEU A CA 1
ATOM 1457 C C . LEU A 1 179 ? -7.644 -9.919 22.222 1.00 97.50 179 LEU A C 1
ATOM 1459 O O . LEU A 1 179 ? -7.716 -10.252 23.399 1.00 97.50 179 LEU A O 1
ATOM 1463 N N . ASN A 1 180 ? -7.676 -10.830 21.244 1.00 97.62 180 ASN A N 1
ATOM 1464 C CA . ASN A 1 180 ? -7.632 -12.280 21.447 1.00 97.62 180 ASN A CA 1
ATOM 1465 C C . ASN A 1 180 ? -6.552 -12.971 20.585 1.00 97.62 180 ASN A C 1
ATOM 1467 O O . ASN A 1 180 ? -6.536 -14.204 20.528 1.00 97.62 180 ASN A O 1
ATOM 1471 N N . PHE A 1 181 ? -5.687 -12.230 19.877 1.00 95.81 181 PHE A N 1
ATOM 1472 C CA . PHE A 1 181 ? -4.610 -12.850 19.104 1.00 95.81 181 PHE A CA 1
ATOM 1473 C C . PHE A 1 181 ? -3.519 -13.344 20.063 1.00 95.81 181 PHE A C 1
ATOM 1475 O O . PHE A 1 181 ? -3.298 -12.769 21.126 1.00 95.81 181 PHE A O 1
ATOM 1482 N N . LYS A 1 182 ? -2.865 -14.450 19.705 1.00 94.38 182 LYS A N 1
ATOM 1483 C CA . LYS A 1 182 ? -1.692 -14.944 20.429 1.00 94.38 182 LYS A CA 1
ATOM 1484 C C . LYS A 1 182 ? -0.459 -14.530 19.651 1.00 94.38 182 LYS A C 1
ATOM 1486 O O . LYS A 1 182 ? -0.372 -14.842 18.460 1.00 94.38 182 LYS A O 1
ATOM 1491 N N . GLU A 1 183 ? 0.463 -13.844 20.313 1.00 90.44 183 GLU A N 1
ATOM 1492 C CA . GLU A 1 183 ? 1.752 -13.528 19.715 1.00 90.44 183 GLU A CA 1
ATOM 1493 C C . GLU A 1 183 ? 2.492 -14.791 19.284 1.00 90.44 183 GLU A C 1
ATOM 1495 O O . GLU A 1 183 ? 2.346 -15.878 19.849 1.00 90.44 183 GLU A O 1
ATOM 1500 N N . LYS A 1 184 ? 3.286 -14.615 18.234 1.00 90.62 184 LYS A N 1
ATOM 1501 C CA . LYS A 1 184 ? 4.207 -15.607 17.704 1.00 90.62 184 LYS A CA 1
ATOM 1502 C C . LYS A 1 184 ? 5.582 -14.945 17.627 1.00 90.62 184 LYS A C 1
ATOM 1504 O O . LYS A 1 184 ? 5.637 -13.754 17.303 1.00 90.62 184 LYS A O 1
ATOM 1509 N N . PRO A 1 185 ? 6.673 -15.681 17.891 1.00 82.25 185 PRO A N 1
ATOM 1510 C CA . PRO A 1 185 ? 8.015 -1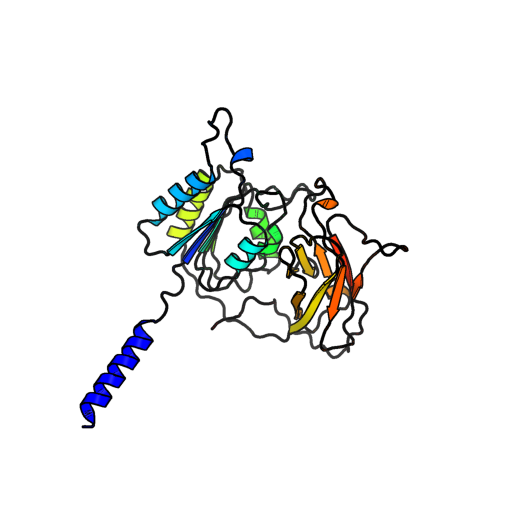5.147 17.705 1.00 82.25 185 PRO A CA 1
ATOM 1511 C C . PRO A 1 185 ? 8.195 -14.713 16.247 1.00 82.25 185 PRO A C 1
ATOM 1513 O O . PRO A 1 185 ? 7.701 -15.385 15.340 1.00 82.25 185 PRO A O 1
ATOM 1516 N N . ALA A 1 186 ? 8.886 -13.592 16.026 1.00 78.06 186 ALA A N 1
ATOM 1517 C CA . ALA A 1 186 ? 9.284 -13.195 14.679 1.00 78.06 186 ALA A CA 1
ATOM 1518 C C . ALA A 1 186 ? 10.207 -14.272 14.072 1.00 78.06 186 ALA A C 1
ATOM 1520 O O . ALA A 1 186 ? 11.013 -14.853 14.805 1.00 78.06 186 ALA A O 1
ATOM 1521 N N . PRO A 1 187 ? 10.106 -14.564 12.763 1.00 74.19 187 PRO A N 1
ATOM 1522 C CA . PRO A 1 187 ? 11.059 -15.439 12.100 1.00 74.19 187 PRO A CA 1
ATOM 1523 C C . PRO A 1 187 ? 12.443 -14.780 12.059 1.00 74.19 187 PRO A C 1
ATOM 1525 O O . PRO A 1 187 ? 12.564 -13.558 12.008 1.00 74.19 187 PRO A O 1
ATOM 1528 N N . VAL A 1 188 ? 13.493 -15.599 12.042 1.00 67.75 188 VAL A N 1
ATOM 1529 C CA . VAL A 1 188 ? 14.869 -15.114 11.882 1.00 67.75 188 VAL A CA 1
ATOM 1530 C C . VAL A 1 188 ? 15.060 -14.592 10.456 1.00 67.75 188 VAL A C 1
ATOM 1532 O O . VAL A 1 188 ? 14.770 -15.293 9.485 1.00 67.75 188 VAL A O 1
ATOM 1535 N N . CYS A 1 189 ? 15.558 -13.363 10.333 1.00 61.03 189 CYS A N 1
ATOM 1536 C CA . CYS A 1 189 ? 15.944 -12.779 9.055 1.00 61.03 189 CYS A CA 1
ATOM 1537 C C . CYS A 1 189 ? 17.180 -13.457 8.461 1.00 61.03 189 CYS A C 1
ATOM 1539 O O . CYS A 1 189 ? 18.111 -13.824 9.173 1.00 61.03 189 CYS A O 1
ATOM 1541 N N . LEU A 1 190 ? 17.201 -13.568 7.132 1.00 53.19 190 LEU A N 1
ATOM 1542 C CA . LEU A 1 190 ? 18.365 -14.006 6.369 1.00 53.19 190 LEU A CA 1
ATOM 1543 C C . LEU A 1 190 ? 18.808 -12.862 5.457 1.00 53.19 190 LEU A C 1
ATOM 1545 O O . LEU A 1 190 ? 18.004 -12.341 4.681 1.00 53.19 190 LEU A O 1
ATOM 1549 N N . GLU A 1 191 ? 20.080 -12.480 5.563 1.00 53.22 191 GLU A N 1
ATOM 1550 C CA . GLU A 1 191 ? 20.692 -11.431 4.748 1.00 53.22 191 GLU A CA 1
ATOM 1551 C C . GLU A 1 191 ? 20.849 -11.836 3.280 1.00 53.22 191 GLU A C 1
ATOM 1553 O O . GLU A 1 191 ? 20.833 -13.017 2.915 1.00 53.22 191 GLU A O 1
ATOM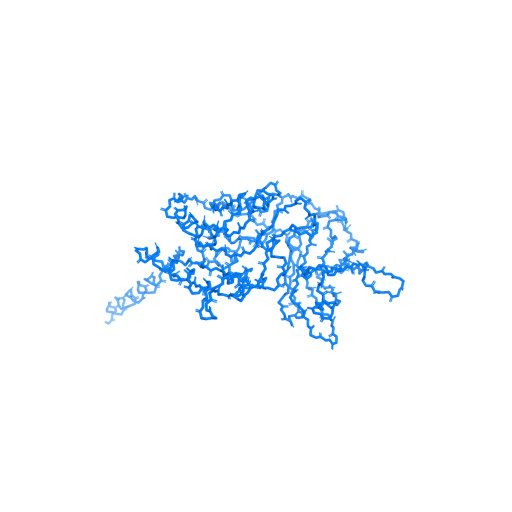 1558 N N . LYS A 1 192 ? 20.947 -10.828 2.404 1.00 65.62 192 LYS A N 1
ATOM 1559 C CA . LYS A 1 192 ? 20.819 -11.016 0.958 1.00 65.62 192 LYS A CA 1
ATOM 1560 C C . LYS A 1 192 ? 21.634 -10.015 0.175 1.00 65.62 192 LYS A C 1
ATOM 1562 O O . LYS A 1 192 ? 21.547 -8.813 0.403 1.00 65.62 192 LYS A O 1
ATOM 1567 N N . GLU A 1 193 ? 22.270 -10.502 -0.879 1.00 76.12 193 GLU A N 1
ATOM 1568 C CA . GLU A 1 193 ? 22.853 -9.626 -1.881 1.00 76.12 193 GLU A CA 1
ATOM 1569 C C . GLU A 1 193 ? 21.760 -8.973 -2.739 1.00 76.12 193 GLU A C 1
ATOM 1571 O O . GLU A 1 193 ? 21.066 -9.620 -3.536 1.00 76.12 193 GLU A O 1
ATOM 1576 N N . LEU A 1 194 ? 21.623 -7.662 -2.568 1.00 83.75 194 LEU A N 1
ATOM 1577 C CA . LEU A 1 194 ? 20.736 -6.798 -3.334 1.00 83.75 194 LEU A CA 1
ATOM 1578 C C . LEU A 1 194 ? 21.567 -5.905 -4.265 1.00 83.75 194 LEU A C 1
ATOM 1580 O O . LEU A 1 194 ? 22.692 -5.522 -3.951 1.00 83.75 194 LEU A O 1
ATOM 1584 N N . LEU A 1 195 ? 21.004 -5.588 -5.425 1.00 88.25 195 LEU A N 1
ATOM 1585 C CA . LEU A 1 195 ? 21.518 -4.600 -6.364 1.00 88.25 195 LEU A CA 1
ATOM 1586 C C . LEU A 1 195 ? 20.766 -3.287 -6.115 1.00 88.25 195 LEU A C 1
ATOM 1588 O O . LEU A 1 195 ? 19.565 -3.243 -6.411 1.00 88.25 195 LEU A O 1
ATOM 1592 N N . PRO A 1 196 ? 21.419 -2.245 -5.568 1.00 91.56 196 PRO A N 1
ATOM 1593 C CA . PRO A 1 196 ? 20.832 -0.918 -5.509 1.00 91.56 196 PRO A CA 1
ATOM 1594 C C . PRO A 1 196 ? 20.764 -0.330 -6.923 1.00 91.56 196 PRO A C 1
ATOM 1596 O O . PRO A 1 196 ? 21.729 -0.373 -7.697 1.00 91.56 196 PRO A O 1
ATOM 1599 N N . ILE A 1 197 ? 19.599 0.207 -7.261 1.00 94.31 197 ILE A N 1
ATOM 1600 C CA . ILE A 1 197 ? 19.344 0.943 -8.495 1.00 94.31 197 ILE A CA 1
ATOM 1601 C C . ILE A 1 197 ? 18.664 2.243 -8.090 1.00 94.31 197 ILE A C 1
ATOM 1603 O O . ILE A 1 197 ? 17.564 2.226 -7.534 1.00 94.31 197 ILE A O 1
ATOM 1607 N N . THR A 1 198 ? 19.322 3.358 -8.373 1.00 96.75 198 THR A N 1
ATOM 1608 C CA . THR A 1 198 ? 18.738 4.687 -8.240 1.00 96.75 198 THR A CA 1
ATOM 1609 C C . THR A 1 198 ? 17.774 4.893 -9.402 1.00 96.75 198 THR A C 1
ATOM 1611 O O . THR A 1 198 ? 18.117 4.664 -10.565 1.00 96.75 198 THR A O 1
ATOM 1614 N N . VAL A 1 199 ? 16.544 5.286 -9.094 1.00 97.44 199 VAL A N 1
ATOM 1615 C CA . VAL A 1 199 ? 15.484 5.538 -10.067 1.00 97.44 199 VAL A CA 1
ATOM 1616 C C . VAL A 1 199 ? 15.068 6.993 -9.941 1.00 97.44 199 VAL A C 1
ATOM 1618 O O . VAL A 1 199 ? 14.573 7.402 -8.892 1.00 97.44 199 VAL A O 1
ATOM 1621 N N . ARG A 1 200 ? 15.238 7.757 -11.022 1.00 97.62 200 ARG A N 1
ATOM 1622 C CA . ARG A 1 200 ? 14.811 9.159 -11.114 1.00 97.62 200 ARG A CA 1
ATOM 1623 C C . ARG A 1 200 ? 13.560 9.292 -11.972 1.00 97.62 200 ARG A C 1
ATOM 1625 O O . ARG A 1 200 ? 13.398 8.547 -12.939 1.00 97.62 200 ARG A O 1
ATOM 1632 N N . ARG A 1 201 ? 12.701 10.260 -11.662 1.00 95.56 201 ARG A N 1
ATOM 1633 C CA . ARG A 1 201 ? 11.538 10.663 -12.463 1.00 95.56 201 ARG A CA 1
ATOM 1634 C C . ARG A 1 201 ? 11.791 12.020 -13.096 1.00 95.56 201 ARG A C 1
ATOM 1636 O O . ARG A 1 201 ? 12.230 12.943 -12.422 1.00 95.56 201 ARG A O 1
ATOM 1643 N N . LYS A 1 202 ? 11.452 12.158 -14.376 1.00 94.50 202 LYS A N 1
ATOM 1644 C CA . LYS A 1 202 ? 11.440 13.447 -15.080 1.00 94.50 202 LYS A CA 1
ATOM 1645 C C . LYS A 1 202 ? 10.053 13.761 -15.621 1.00 94.50 202 LYS A C 1
ATOM 1647 O O . LYS A 1 202 ? 9.403 12.893 -16.212 1.00 94.50 202 LYS A O 1
ATOM 1652 N N . SER A 1 203 ? 9.619 14.999 -15.410 1.00 93.00 203 SER A N 1
ATOM 1653 C CA . SER A 1 203 ? 8.388 15.579 -15.940 1.00 93.00 203 SER A CA 1
ATOM 1654 C C . SER A 1 203 ? 8.440 17.103 -15.836 1.00 93.00 203 SER A C 1
ATOM 1656 O O . SER A 1 203 ? 9.017 17.625 -14.886 1.00 93.00 203 SER A O 1
ATOM 1658 N N . ASP A 1 204 ? 7.795 17.791 -16.776 1.00 91.19 204 ASP A N 1
ATOM 1659 C CA . ASP A 1 204 ? 7.632 19.252 -16.776 1.00 91.19 204 ASP A CA 1
ATOM 1660 C C . ASP A 1 204 ? 6.389 19.710 -15.978 1.00 91.19 204 ASP A C 1
ATOM 1662 O O . ASP A 1 204 ? 6.057 20.894 -15.945 1.00 91.19 204 ASP A O 1
ATOM 1666 N N . SER A 1 205 ? 5.664 18.776 -15.353 1.00 90.81 205 SER A N 1
ATOM 1667 C CA . SER A 1 205 ? 4.451 19.032 -14.570 1.00 90.81 205 SER A CA 1
ATOM 1668 C C . SER A 1 205 ? 4.400 18.179 -13.297 1.00 90.81 205 SER A C 1
ATOM 1670 O O . SER A 1 205 ? 5.172 17.232 -13.135 1.00 90.81 205 SER A O 1
ATOM 1672 N N . LYS A 1 206 ? 3.492 18.532 -12.369 1.00 91.12 206 LYS A N 1
ATOM 1673 C CA . LYS A 1 206 ? 3.376 17.912 -11.036 1.00 91.12 206 LYS A CA 1
ATOM 1674 C C . LYS A 1 206 ? 3.354 16.379 -11.120 1.00 91.12 206 LYS A C 1
ATOM 1676 O O . LYS A 1 206 ? 2.590 15.832 -11.915 1.00 91.12 206 LYS A O 1
ATOM 1681 N N . LEU A 1 207 ? 4.143 15.691 -10.292 1.00 92.25 207 LEU A N 1
ATOM 1682 C CA . LEU A 1 207 ? 4.232 14.227 -10.286 1.00 92.25 207 LEU A CA 1
ATOM 1683 C C . LEU A 1 207 ? 3.274 13.610 -9.262 1.00 92.25 207 LEU A C 1
ATOM 1685 O O . LEU A 1 207 ? 3.243 13.984 -8.091 1.00 92.25 207 LEU A O 1
ATOM 1689 N N . SER A 1 208 ? 2.520 12.600 -9.688 1.00 91.81 208 SER A N 1
ATOM 1690 C CA . SER A 1 208 ? 1.619 11.840 -8.819 1.00 91.81 208 SER A CA 1
ATOM 1691 C C . SER A 1 208 ? 2.361 10.750 -8.043 1.00 91.81 208 SER A C 1
ATOM 1693 O O . SER A 1 208 ? 3.365 10.217 -8.519 1.00 91.81 208 SER A O 1
ATOM 1695 N N . ALA A 1 209 ? 1.834 10.353 -6.882 1.00 92.19 209 ALA A N 1
ATOM 1696 C CA . ALA A 1 209 ? 2.303 9.159 -6.180 1.00 92.19 209 ALA A CA 1
ATOM 1697 C C . ALA A 1 209 ? 2.173 7.908 -7.072 1.00 92.19 209 ALA A C 1
ATOM 1699 O O . ALA A 1 209 ? 1.222 7.774 -7.851 1.00 92.19 209 ALA A O 1
ATOM 1700 N N . ALA A 1 210 ? 3.147 7.004 -6.983 1.00 94.69 210 ALA A N 1
ATOM 1701 C CA . ALA A 1 210 ? 3.250 5.857 -7.881 1.00 94.69 210 ALA A CA 1
ATOM 1702 C C . ALA A 1 210 ? 4.094 4.723 -7.288 1.00 94.69 210 ALA A C 1
ATOM 1704 O O . ALA A 1 210 ? 4.866 4.919 -6.352 1.00 94.69 210 ALA A O 1
ATOM 1705 N N . ARG A 1 211 ? 3.999 3.523 -7.864 1.00 95.31 211 ARG A N 1
ATOM 1706 C CA . ARG A 1 211 ? 4.736 2.335 -7.412 1.00 95.31 211 ARG A CA 1
ATOM 1707 C C . ARG A 1 211 ? 5.441 1.604 -8.542 1.00 95.31 211 ARG A C 1
ATOM 1709 O O . ARG A 1 211 ? 4.953 1.558 -9.668 1.00 95.31 211 ARG A O 1
ATOM 1716 N N . ILE A 1 212 ? 6.575 0.990 -8.218 1.00 96.38 212 ILE A N 1
ATOM 1717 C CA . ILE A 1 212 ? 7.339 0.119 -9.109 1.00 96.38 212 ILE A CA 1
ATOM 1718 C C . ILE A 1 212 ? 7.084 -1.335 -8.704 1.00 96.38 212 ILE A C 1
ATOM 1720 O O . ILE A 1 212 ? 7.409 -1.756 -7.593 1.00 96.38 212 ILE A O 1
ATOM 1724 N N . LEU A 1 213 ? 6.531 -2.114 -9.632 1.00 95.75 213 LEU A N 1
ATOM 1725 C CA . LEU A 1 213 ? 6.296 -3.547 -9.507 1.00 95.75 213 LEU A CA 1
ATOM 1726 C C . LEU A 1 213 ? 7.238 -4.346 -10.421 1.00 95.75 213 LEU A C 1
ATOM 1728 O O . LEU A 1 213 ? 7.334 -4.094 -11.620 1.00 95.75 213 LEU A O 1
ATOM 1732 N N . ARG A 1 214 ? 7.858 -5.398 -9.891 1.00 93.81 214 ARG A N 1
ATOM 1733 C CA . ARG A 1 214 ? 8.666 -6.384 -10.620 1.00 93.81 214 ARG A CA 1
ATOM 1734 C C . ARG A 1 214 ? 7.921 -7.717 -10.666 1.00 93.81 214 ARG A C 1
ATOM 1736 O O . ARG A 1 214 ? 7.797 -8.384 -9.644 1.00 93.81 214 ARG A O 1
ATOM 1743 N N . LYS A 1 215 ? 7.397 -8.115 -11.834 1.00 89.69 215 LYS A N 1
ATOM 1744 C CA . LYS A 1 215 ? 6.472 -9.273 -11.969 1.00 89.69 215 LYS A CA 1
ATOM 1745 C C . LYS A 1 215 ? 5.309 -9.251 -10.943 1.00 89.69 215 LYS A C 1
ATOM 1747 O O . LYS A 1 215 ? 4.876 -10.291 -10.461 1.00 89.69 215 LYS A O 1
ATOM 1752 N N . GLY A 1 216 ? 4.808 -8.061 -10.603 1.00 89.69 216 GLY A N 1
ATOM 1753 C CA . GLY A 1 216 ? 3.756 -7.880 -9.596 1.00 89.69 216 GLY A CA 1
ATOM 1754 C C . GLY A 1 216 ? 4.239 -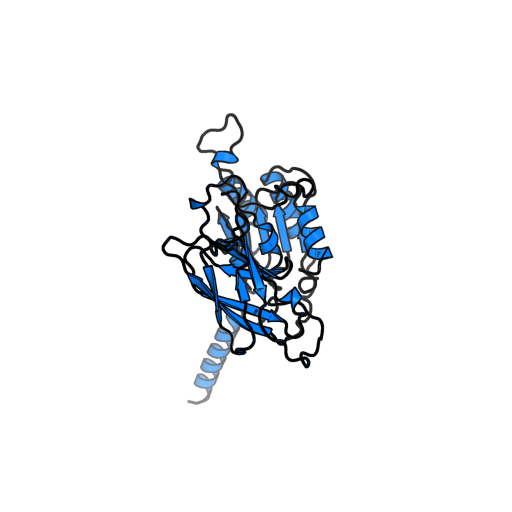7.850 -8.141 1.00 89.69 216 GLY A C 1
ATOM 1755 O O . GLY A 1 216 ? 3.407 -7.670 -7.263 1.00 89.69 216 GLY A O 1
ATOM 1756 N N . VAL A 1 217 ? 5.543 -7.989 -7.874 1.00 91.44 217 VAL A N 1
ATOM 1757 C CA . VAL A 1 217 ? 6.145 -7.764 -6.548 1.00 91.44 217 VAL A CA 1
ATOM 1758 C C . VAL A 1 217 ? 6.483 -6.282 -6.387 1.00 91.44 217 VAL A C 1
ATOM 1760 O O . VAL A 1 217 ? 7.183 -5.748 -7.245 1.00 91.44 217 VAL A O 1
ATOM 1763 N N . LEU A 1 218 ? 6.034 -5.621 -5.322 1.00 92.56 218 LEU A N 1
ATOM 1764 C CA . LEU A 1 218 ? 6.432 -4.250 -4.995 1.00 92.56 218 LEU A CA 1
ATOM 1765 C C . LEU A 1 218 ? 7.947 -4.189 -4.738 1.00 92.56 218 LEU A C 1
ATOM 1767 O O . LEU A 1 218 ? 8.492 -5.032 -4.029 1.00 92.56 218 LEU A O 1
ATOM 1771 N N . VAL A 1 219 ? 8.634 -3.231 -5.368 1.00 93.56 219 VAL A N 1
ATOM 1772 C CA . VAL A 1 219 ? 10.085 -3.003 -5.185 1.00 93.56 219 VAL A CA 1
ATOM 1773 C C . VAL A 1 219 ? 10.447 -1.543 -4.898 1.00 93.56 219 VAL A C 1
ATOM 1775 O O . VAL A 1 219 ? 11.608 -1.250 -4.626 1.00 93.56 219 VAL A O 1
ATOM 1778 N N . GLY A 1 220 ? 9.474 -0.632 -4.958 1.00 92.88 220 GLY A N 1
ATOM 1779 C CA . GLY A 1 220 ? 9.646 0.779 -4.625 1.00 92.88 220 GLY A CA 1
ATOM 1780 C C . GLY A 1 220 ? 8.356 1.574 -4.803 1.00 92.88 220 GLY A C 1
ATOM 1781 O O . GLY A 1 220 ? 7.457 1.167 -5.543 1.00 92.88 220 GLY A O 1
ATOM 1782 N N . THR A 1 221 ? 8.280 2.724 -4.145 1.00 94.06 221 THR A N 1
ATOM 1783 C CA . THR A 1 221 ? 7.188 3.698 -4.256 1.00 94.06 221 THR A CA 1
ATOM 1784 C C . THR A 1 221 ? 7.764 5.096 -4.318 1.00 94.06 221 THR A C 1
ATOM 1786 O O . THR A 1 221 ? 8.713 5.376 -3.595 1.00 94.06 221 THR A O 1
ATOM 1789 N N . PHE A 1 222 ? 7.143 5.957 -5.111 1.00 94.75 222 PHE A N 1
ATOM 1790 C CA . PHE A 1 222 ? 7.351 7.393 -5.071 1.00 94.75 222 PHE A CA 1
ATOM 1791 C C . PHE A 1 222 ? 6.154 8.081 -4.417 1.00 94.75 222 PHE A C 1
ATOM 1793 O O . PHE A 1 222 ? 5.003 7.749 -4.721 1.00 94.75 222 PHE A O 1
ATOM 1800 N N . GLU A 1 223 ? 6.431 9.077 -3.585 1.00 92.31 223 GLU A N 1
ATOM 1801 C CA . GLU A 1 223 ? 5.433 10.015 -3.067 1.00 92.31 223 GLU A CA 1
ATOM 1802 C C . GLU A 1 223 ? 4.968 11.005 -4.169 1.00 92.31 223 GLU A C 1
ATOM 1804 O O . GLU A 1 223 ? 5.426 10.943 -5.319 1.00 92.31 223 GLU A O 1
ATOM 1809 N N . GLU A 1 224 ? 4.021 11.905 -3.866 1.00 89.50 224 GLU A N 1
ATOM 1810 C CA . GLU A 1 224 ? 3.778 13.066 -4.745 1.00 89.50 224 GLU A CA 1
ATOM 1811 C C . GLU A 1 224 ? 5.068 13.914 -4.805 1.00 89.50 224 GLU A C 1
ATOM 1813 O O . GLU A 1 224 ? 5.765 14.046 -3.804 1.00 89.50 224 GLU A O 1
ATOM 1818 N N . ASP A 1 225 ? 5.416 14.431 -5.986 1.00 87.31 225 ASP A N 1
ATOM 1819 C CA . ASP A 1 225 ? 6.591 15.293 -6.245 1.00 87.31 225 ASP A CA 1
ATOM 1820 C C . ASP A 1 225 ? 7.996 14.732 -5.923 1.00 87.31 225 ASP A C 1
ATOM 1822 O O . ASP A 1 225 ? 8.991 15.359 -6.277 1.00 87.31 225 ASP A O 1
ATOM 1826 N N . GLN A 1 226 ? 8.119 13.524 -5.363 1.00 92.31 226 GLN A N 1
ATOM 1827 C CA . GLN A 1 226 ? 9.413 12.859 -5.167 1.00 92.31 226 GLN A CA 1
ATOM 1828 C C . GLN A 1 226 ? 10.060 12.488 -6.512 1.00 92.31 226 GLN A C 1
ATOM 1830 O O . GLN A 1 226 ? 9.485 11.724 -7.295 1.00 92.31 226 GLN A O 1
ATOM 1835 N N . ASP A 1 227 ? 11.261 12.981 -6.783 1.00 95.00 227 ASP A N 1
ATOM 1836 C CA . ASP A 1 227 ? 11.986 12.765 -8.035 1.00 95.00 227 ASP A CA 1
ATOM 1837 C C . ASP A 1 227 ? 12.896 11.528 -8.000 1.00 95.00 227 ASP A C 1
ATOM 1839 O O . ASP A 1 227 ? 12.949 10.806 -8.993 1.00 95.00 227 ASP A O 1
ATOM 1843 N N . GLU A 1 228 ? 13.549 11.223 -6.876 1.00 96.62 228 GLU A N 1
ATOM 1844 C CA . GLU A 1 228 ? 14.491 10.101 -6.737 1.00 96.62 228 GLU A CA 1
ATOM 1845 C C . GLU A 1 228 ? 14.099 9.090 -5.638 1.00 96.62 228 GLU A C 1
ATOM 1847 O O . GLU A 1 228 ? 13.682 9.461 -4.539 1.00 96.62 228 GLU A O 1
ATOM 1852 N N . ILE A 1 229 ? 14.280 7.792 -5.926 1.00 95.81 229 ILE A N 1
ATOM 1853 C CA . ILE A 1 229 ? 14.310 6.700 -4.934 1.00 95.81 229 ILE A CA 1
ATOM 1854 C C . ILE A 1 229 ? 15.415 5.691 -5.254 1.00 95.81 229 ILE A C 1
ATOM 1856 O O . ILE A 1 229 ? 15.821 5.541 -6.406 1.00 95.81 229 ILE A O 1
ATOM 1860 N N . ILE A 1 230 ? 15.824 4.906 -4.258 1.00 94.56 230 ILE A N 1
ATOM 1861 C CA . ILE A 1 230 ? 16.626 3.693 -4.463 1.00 94.56 230 ILE A CA 1
ATOM 1862 C C . ILE A 1 230 ? 15.701 2.476 -4.374 1.00 94.56 230 ILE A C 1
ATOM 1864 O O . ILE A 1 230 ? 15.005 2.289 -3.375 1.00 94.56 230 ILE A O 1
ATOM 1868 N N . ILE A 1 231 ? 15.713 1.626 -5.404 1.00 94.00 231 ILE A N 1
ATOM 1869 C CA . ILE A 1 231 ? 15.105 0.291 -5.355 1.00 94.00 231 ILE A CA 1
ATOM 1870 C C . ILE A 1 231 ? 16.179 -0.783 -5.218 1.00 94.00 231 ILE A C 1
ATOM 1872 O O . ILE A 1 231 ? 17.300 -0.640 -5.706 1.00 94.00 231 ILE A O 1
ATOM 1876 N N . TYR A 1 232 ? 15.806 -1.899 -4.596 1.00 90.06 232 TYR A N 1
ATOM 1877 C CA . TYR A 1 232 ? 16.703 -3.021 -4.348 1.00 90.06 232 TYR A CA 1
ATOM 1878 C C . TYR A 1 232 ? 16.214 -4.262 -5.089 1.00 90.06 232 TYR A C 1
ATOM 1880 O O . TYR A 1 232 ? 15.178 -4.840 -4.754 1.00 90.06 232 TYR A O 1
ATOM 1888 N N . LEU A 1 233 ? 16.962 -4.693 -6.108 1.00 89.88 233 LEU A N 1
ATOM 1889 C CA . LEU A 1 233 ? 16.631 -5.891 -6.881 1.00 89.88 233 LEU A CA 1
ATOM 1890 C C . LEU A 1 233 ? 17.526 -7.075 -6.481 1.00 89.88 233 LEU A C 1
ATOM 1892 O O . LEU A 1 233 ? 18.732 -6.899 -6.332 1.00 89.88 233 LEU A O 1
ATOM 1896 N N . PRO A 1 234 ? 16.988 -8.299 -6.321 1.00 85.81 234 PRO A N 1
ATOM 1897 C CA . PRO A 1 234 ? 17.814 -9.484 -6.097 1.00 85.81 234 PRO A CA 1
ATOM 1898 C C . PRO A 1 234 ? 18.851 -9.713 -7.209 1.00 85.81 234 PRO A C 1
ATOM 1900 O O . PRO A 1 234 ? 18.541 -9.551 -8.391 1.00 85.81 234 PRO A O 1
ATOM 1903 N N . LYS A 1 235 ? 20.050 -10.182 -6.841 1.00 83.19 235 LYS A N 1
ATOM 1904 C CA . LYS A 1 235 ? 20.971 -10.837 -7.789 1.00 83.19 235 LYS A CA 1
ATOM 1905 C C . LYS A 1 235 ? 20.383 -12.178 -8.276 1.00 83.19 235 LYS A C 1
ATOM 1907 O O . LYS A 1 235 ? 19.443 -12.708 -7.688 1.00 83.19 235 LYS A O 1
ATOM 1912 N N . GLY A 1 236 ? 20.918 -12.731 -9.369 1.00 82.44 236 GLY A N 1
ATOM 1913 C CA . GLY A 1 236 ? 20.513 -14.052 -9.894 1.00 82.44 236 GLY A CA 1
ATOM 1914 C C . GLY A 1 236 ? 19.227 -14.082 -10.729 1.00 82.44 236 GLY A C 1
ATOM 1915 O O . GLY A 1 236 ? 18.849 -15.135 -11.233 1.00 82.44 236 GLY A O 1
ATOM 1916 N N . LEU A 1 237 ? 18.540 -12.953 -10.908 1.00 85.69 237 LEU A N 1
ATOM 1917 C CA . LEU A 1 237 ? 17.299 -12.910 -11.684 1.00 85.69 237 LEU A CA 1
ATOM 1918 C C . LEU A 1 237 ? 17.524 -13.181 -13.180 1.00 85.69 237 LEU A C 1
ATOM 1920 O O . LEU A 1 237 ? 18.490 -12.707 -13.780 1.00 85.69 237 LEU A O 1
ATOM 1924 N N . LYS A 1 238 ? 16.578 -13.884 -13.816 1.00 89.62 238 LYS A N 1
ATOM 1925 C CA . LYS A 1 238 ? 16.566 -14.075 -15.276 1.00 89.62 238 LYS A CA 1
ATOM 1926 C C . LYS A 1 238 ? 16.295 -12.743 -15.986 1.00 89.62 238 LYS A C 1
ATOM 1928 O O . LYS A 1 238 ? 15.651 -11.853 -15.436 1.00 89.62 238 LYS A O 1
ATOM 1933 N N . LYS A 1 239 ? 16.674 -12.606 -17.265 1.00 90.00 239 LYS A N 1
ATOM 1934 C CA . LYS A 1 239 ? 16.462 -11.352 -18.029 1.00 90.00 239 LYS A CA 1
ATOM 1935 C C . LYS A 1 239 ? 15.000 -10.861 -18.016 1.00 90.00 239 LYS A C 1
ATOM 1937 O O . LYS A 1 239 ? 14.745 -9.666 -17.900 1.00 90.00 239 LYS A O 1
ATOM 1942 N N . SER A 1 240 ? 14.031 -11.779 -18.063 1.00 89.69 240 SER A N 1
ATOM 1943 C CA . SER A 1 240 ? 12.591 -11.476 -17.990 1.00 89.69 240 SER A CA 1
ATOM 1944 C C . SER A 1 240 ? 12.082 -11.092 -16.589 1.00 89.69 240 SER A C 1
ATOM 1946 O O . SER A 1 240 ? 10.935 -10.671 -16.444 1.00 89.69 240 SER A O 1
ATOM 1948 N N . GLU A 1 241 ? 12.911 -11.220 -15.552 1.00 91.12 241 GLU A N 1
ATOM 1949 C CA . GLU A 1 241 ? 12.597 -10.905 -14.150 1.00 91.12 241 GLU A CA 1
ATOM 1950 C C . GLU A 1 241 ? 13.028 -9.511 -13.722 1.00 91.12 241 GLU A C 1
ATOM 1952 O O . GLU A 1 241 ? 12.535 -9.026 -12.709 1.00 91.12 241 GLU A O 1
ATOM 1957 N N . TYR A 1 242 ? 13.852 -8.844 -14.528 1.00 93.00 242 TYR A N 1
ATOM 1958 C CA . TYR A 1 242 ? 14.142 -7.418 -14.405 1.00 93.00 242 TYR A CA 1
ATOM 1959 C C . TYR A 1 242 ? 13.092 -6.527 -15.093 1.00 93.00 242 TYR A C 1
ATOM 1961 O O . TYR A 1 242 ? 13.258 -5.312 -15.127 1.00 93.00 242 TYR A O 1
ATOM 1969 N N . LYS A 1 243 ? 12.001 -7.086 -15.646 1.00 96.12 243 LYS A N 1
ATOM 1970 C CA . LYS A 1 243 ? 10.870 -6.282 -16.141 1.00 96.12 243 LYS A CA 1
ATOM 1971 C C . LYS A 1 243 ? 10.234 -5.525 -14.970 1.00 96.12 243 LYS A C 1
ATOM 1973 O O . LYS A 1 243 ? 9.716 -6.156 -14.045 1.00 96.12 243 LYS A O 1
ATOM 1978 N N . LEU A 1 244 ? 10.204 -4.201 -15.079 1.00 97.12 244 LEU A N 1
ATOM 1979 C CA . LEU A 1 244 ? 9.522 -3.315 -14.142 1.00 97.12 244 LEU A CA 1
ATOM 1980 C C . LEU A 1 244 ? 8.229 -2.780 -14.775 1.00 97.12 244 LEU A C 1
ATOM 1982 O O . LEU A 1 244 ? 8.150 -2.560 -15.985 1.00 97.12 244 LEU A O 1
ATOM 1986 N N . THR A 1 245 ? 7.214 -2.577 -13.950 1.00 97.12 245 THR A N 1
ATOM 1987 C CA . THR A 1 245 ? 5.969 -1.878 -14.270 1.00 97.12 245 THR A CA 1
ATOM 1988 C C . THR A 1 245 ? 5.852 -0.735 -13.278 1.00 97.12 245 THR A C 1
ATOM 1990 O O . THR A 1 245 ? 5.959 -0.960 -12.079 1.00 97.12 245 THR A O 1
ATOM 1993 N N . PHE A 1 246 ? 5.671 0.480 -13.766 1.00 96.25 246 PHE A N 1
ATOM 1994 C CA . PHE A 1 246 ? 5.584 1.685 -12.959 1.00 96.25 246 PHE A CA 1
ATOM 1995 C C . PHE A 1 246 ? 4.179 2.256 -13.098 1.00 96.25 246 PHE A C 1
ATOM 1997 O O . PHE A 1 246 ? 3.787 2.615 -14.202 1.00 96.25 246 PHE A O 1
ATOM 2004 N N . GLU A 1 247 ? 3.398 2.266 -12.024 1.00 94.75 247 GLU A N 1
ATOM 2005 C CA . GLU A 1 247 ? 1.951 2.491 -12.085 1.00 94.75 247 GLU A CA 1
ATOM 2006 C C . GLU A 1 247 ? 1.452 3.411 -10.968 1.00 94.75 247 GLU A C 1
ATOM 2008 O O . GLU A 1 247 ? 1.982 3.397 -9.859 1.00 94.75 247 GLU A O 1
ATOM 2013 N N . SER A 1 248 ? 0.415 4.201 -11.251 1.00 91.50 248 SER A N 1
ATOM 2014 C CA . SER A 1 248 ? -0.198 5.109 -10.268 1.00 91.50 248 SER A CA 1
ATOM 2015 C C . SER A 1 248 ? -1.175 4.385 -9.342 1.00 91.50 248 SER A C 1
ATOM 2017 O O . SER A 1 248 ? -1.440 4.837 -8.235 1.00 91.50 248 SER A O 1
ATOM 2019 N N . GLY A 1 249 ? -1.750 3.268 -9.799 1.00 89.38 249 GLY A N 1
ATOM 2020 C CA . GLY A 1 249 ? -2.902 2.635 -9.156 1.00 89.38 249 GLY A CA 1
ATOM 2021 C C . GLY A 1 249 ? -4.226 3.377 -9.388 1.00 89.38 249 GLY A C 1
ATOM 2022 O O . GLY A 1 249 ? -5.223 2.998 -8.775 1.00 89.38 249 GLY A O 1
ATOM 2023 N N . ALA A 1 250 ? -4.256 4.402 -10.250 1.00 88.38 250 ALA A N 1
ATOM 2024 C CA . ALA A 1 250 ? -5.480 5.110 -10.621 1.00 88.38 250 ALA A CA 1
ATOM 2025 C C . ALA A 1 250 ? -6.493 4.169 -11.313 1.00 88.38 250 ALA A C 1
ATOM 2027 O O . ALA A 1 250 ? -6.087 3.277 -12.065 1.00 88.38 250 ALA A O 1
ATOM 2028 N N . PRO A 1 251 ? -7.807 4.352 -11.101 1.00 82.56 251 PRO A N 1
ATOM 2029 C CA . PRO A 1 251 ? -8.838 3.627 -11.830 1.00 82.56 251 PRO A CA 1
ATOM 2030 C C . PRO A 1 251 ? -8.967 4.144 -13.275 1.00 82.56 251 PRO A C 1
ATOM 2032 O O . PRO A 1 251 ? -8.718 5.314 -13.565 1.00 82.56 251 PRO A O 1
ATOM 2035 N N . ASN A 1 252 ? -9.424 3.272 -14.180 1.00 80.25 252 ASN A N 1
ATOM 2036 C CA . ASN A 1 252 ? -9.478 3.508 -15.634 1.00 80.25 252 ASN A CA 1
ATOM 2037 C C . ASN A 1 252 ? -10.379 4.677 -16.097 1.00 80.25 252 ASN A C 1
ATOM 2039 O O . ASN A 1 252 ? -10.452 4.949 -17.292 1.00 80.25 252 ASN A O 1
ATOM 2043 N N . ASN A 1 253 ? -11.109 5.323 -15.186 1.00 78.12 253 ASN A N 1
ATOM 2044 C CA . ASN A 1 253 ? -12.069 6.395 -15.454 1.00 78.12 253 ASN A CA 1
ATOM 2045 C C . ASN A 1 253 ? -11.643 7.776 -14.915 1.00 78.12 253 ASN A C 1
ATOM 2047 O O . ASN A 1 253 ? -12.405 8.729 -15.056 1.00 78.12 253 ASN A O 1
ATOM 2051 N N . ILE A 1 254 ? -10.472 7.896 -14.281 1.00 79.88 254 ILE A N 1
ATOM 2052 C CA . ILE A 1 254 ? -9.903 9.195 -13.891 1.00 79.88 254 ILE A CA 1
ATOM 2053 C C . ILE A 1 254 ? -9.252 9.870 -15.115 1.00 79.88 254 ILE A C 1
ATOM 2055 O O . ILE A 1 254 ? -8.705 9.187 -15.978 1.00 79.88 254 ILE A O 1
ATOM 2059 N N . SER A 1 255 ? -9.304 11.208 -15.209 1.00 80.00 255 SER A N 1
ATOM 2060 C CA . SER A 1 255 ? -8.623 11.948 -16.291 1.00 80.00 255 SER A CA 1
ATOM 2061 C C . SER A 1 255 ? -7.112 11.656 -16.280 1.00 80.00 255 SER A C 1
ATOM 2063 O O . SER A 1 255 ? -6.514 11.715 -15.203 1.00 80.00 255 SER A O 1
ATOM 2065 N N . PRO A 1 256 ? -6.461 11.403 -17.434 1.00 74.00 256 PRO A N 1
ATOM 2066 C CA . PRO A 1 256 ? -5.002 11.273 -17.526 1.00 74.00 256 PRO A CA 1
ATOM 2067 C C . PRO A 1 256 ? -4.223 12.438 -16.901 1.00 74.00 256 PRO A C 1
ATOM 2069 O O . PRO A 1 256 ? -3.133 12.241 -16.377 1.00 74.00 256 PRO A O 1
ATOM 2072 N N . GLU A 1 257 ? -4.804 13.638 -16.894 1.00 77.31 257 GLU A N 1
ATOM 2073 C CA . GLU A 1 257 ? -4.234 14.847 -16.282 1.00 77.31 257 GLU A CA 1
ATOM 2074 C C . GLU A 1 257 ? -4.094 14.739 -14.753 1.00 77.31 257 GLU A C 1
ATOM 2076 O O . GLU A 1 257 ? -3.277 15.430 -14.152 1.00 77.31 257 GLU A O 1
ATOM 2081 N N . LEU A 1 258 ? -4.875 13.859 -14.115 1.00 77.44 258 LEU A N 1
ATOM 2082 C CA . LEU A 1 258 ? -4.881 13.641 -12.665 1.00 77.44 258 LEU A CA 1
ATOM 2083 C C . LEU A 1 258 ? -3.899 12.545 -12.211 1.00 77.44 258 LEU A C 1
ATOM 2085 O O . LEU A 1 258 ? -3.745 12.340 -11.006 1.00 77.44 258 LEU A O 1
ATOM 2089 N N . PHE A 1 259 ? -3.237 11.837 -13.136 1.00 84.06 259 PHE A N 1
ATOM 2090 C CA . PHE A 1 259 ? -2.140 10.921 -12.809 1.00 84.06 259 PHE A CA 1
ATOM 2091 C C . PHE A 1 259 ? -0.951 11.098 -13.766 1.00 84.06 259 PHE A C 1
ATOM 2093 O O . PHE A 1 259 ? -0.817 10.435 -14.791 1.00 84.06 259 PHE A O 1
ATOM 2100 N N . ASN A 1 260 ? -0.016 11.964 -13.392 1.00 90.56 260 ASN A N 1
ATOM 2101 C CA . ASN A 1 260 ? 1.233 12.118 -14.121 1.00 90.56 260 ASN A CA 1
ATOM 2102 C C . ASN A 1 260 ? 2.335 11.271 -13.476 1.00 90.56 260 ASN A C 1
ATOM 2104 O O . ASN A 1 260 ? 2.788 11.533 -12.362 1.00 90.56 260 ASN A O 1
ATOM 2108 N N . LEU A 1 261 ? 2.774 10.245 -14.200 1.00 92.56 261 LEU A N 1
ATOM 2109 C CA . LEU A 1 261 ? 3.871 9.373 -13.784 1.00 92.56 261 LEU A CA 1
ATOM 2110 C C . LEU A 1 261 ? 5.256 9.949 -14.117 1.00 92.56 261 LEU A C 1
ATOM 2112 O O . LEU A 1 261 ? 6.239 9.576 -13.477 1.00 92.56 261 LEU A O 1
ATOM 2116 N N . GLY A 1 262 ? 5.355 10.812 -15.131 1.00 92.88 262 GLY A N 1
ATOM 2117 C CA . GLY A 1 262 ? 6.627 11.157 -15.759 1.00 92.88 262 GLY A CA 1
ATOM 2118 C C . GLY A 1 262 ? 7.335 9.955 -16.405 1.00 92.88 262 GLY A C 1
ATOM 2119 O O . GLY A 1 262 ? 6.766 8.874 -16.620 1.00 92.88 262 GLY A O 1
ATOM 2120 N N . ARG A 1 263 ? 8.616 10.145 -16.727 1.00 94.31 263 ARG A N 1
ATOM 2121 C CA . ARG A 1 263 ? 9.500 9.123 -17.304 1.00 94.31 263 ARG A CA 1
ATOM 2122 C C . ARG A 1 263 ? 10.568 8.711 -16.297 1.00 94.31 263 ARG A C 1
ATOM 2124 O O . ARG A 1 263 ? 11.153 9.573 -15.652 1.00 94.31 263 ARG A O 1
ATOM 2131 N N . LEU A 1 264 ? 10.833 7.407 -16.199 1.00 96.12 264 LEU A N 1
ATOM 2132 C CA . LEU A 1 264 ? 11.893 6.874 -15.347 1.00 96.12 264 LEU A CA 1
ATOM 2133 C C . LEU A 1 264 ? 13.243 6.865 -16.067 1.00 96.12 264 LEU A C 1
ATOM 2135 O O . LEU A 1 264 ? 13.342 6.449 -17.227 1.00 96.12 264 LEU A O 1
ATOM 2139 N N . GLU A 1 265 ? 14.273 7.240 -15.323 1.00 96.50 265 GLU A N 1
ATOM 2140 C CA . GLU A 1 265 ? 15.682 6.999 -15.611 1.00 96.50 265 GLU A CA 1
ATOM 2141 C C . GLU A 1 265 ? 16.264 6.092 -14.524 1.00 96.50 265 GLU A C 1
ATOM 2143 O O . GLU A 1 265 ? 15.799 6.097 -13.384 1.00 96.50 265 GLU A O 1
ATOM 2148 N N . PHE A 1 266 ? 17.261 5.286 -14.887 1.00 95.94 266 PHE A N 1
ATOM 2149 C CA . PHE A 1 266 ? 17.840 4.264 -14.018 1.00 95.94 266 PHE A CA 1
ATOM 2150 C C . PHE A 1 266 ? 19.355 4.422 -13.995 1.00 95.94 266 PHE A C 1
ATOM 2152 O O . PHE A 1 266 ? 19.991 4.414 -15.048 1.00 95.94 266 PHE A O 1
ATOM 2159 N N . GLU A 1 267 ? 19.917 4.514 -12.798 1.00 94.88 267 GLU A N 1
ATOM 2160 C CA . GLU A 1 267 ? 21.350 4.553 -12.535 1.00 94.88 267 GLU A CA 1
ATOM 2161 C C . GLU A 1 267 ? 21.713 3.392 -11.599 1.00 94.88 267 GLU A C 1
ATOM 2163 O O . GLU A 1 267 ? 20.982 3.063 -10.664 1.00 94.88 267 GLU A O 1
ATOM 2168 N N . SER A 1 268 ? 22.831 2.719 -11.861 1.00 89.81 268 SER A N 1
ATOM 2169 C CA . SER A 1 268 ? 23.329 1.648 -11.001 1.00 89.81 268 SER A CA 1
ATOM 2170 C C . SER A 1 268 ? 24.845 1.549 -11.098 1.00 89.81 268 SER A C 1
ATOM 2172 O O . SER A 1 268 ? 25.427 1.805 -12.149 1.00 89.81 268 SER A O 1
ATOM 2174 N N . LEU A 1 269 ? 25.470 1.097 -10.008 1.00 84.81 269 LEU A N 1
ATOM 2175 C CA . LEU A 1 269 ? 26.910 0.835 -9.928 1.00 84.81 269 LEU A CA 1
ATOM 2176 C C . LEU A 1 269 ? 27.389 -0.212 -10.949 1.00 84.81 269 LEU A C 1
ATOM 2178 O O . LEU A 1 269 ? 28.572 -0.253 -11.273 1.00 84.81 269 LEU A O 1
ATOM 2182 N N . ASN A 1 270 ? 26.489 -1.064 -11.455 1.00 84.56 270 ASN A N 1
ATOM 2183 C CA . ASN A 1 270 ? 26.783 -1.941 -12.584 1.00 84.56 270 ASN A CA 1
ATOM 2184 C C . ASN A 1 270 ? 26.278 -1.300 -13.898 1.00 84.56 270 ASN A C 1
ATOM 2186 O O . ASN A 1 270 ? 25.066 -1.320 -14.137 1.00 84.56 270 ASN A O 1
ATOM 2190 N N . PRO A 1 271 ? 27.172 -0.816 -14.788 1.00 83.12 271 PRO A N 1
ATOM 2191 C CA . PRO A 1 271 ? 26.791 -0.168 -16.046 1.00 83.12 271 PRO A CA 1
ATOM 2192 C C . PRO A 1 271 ? 26.145 -1.125 -17.062 1.00 83.12 271 PRO A C 1
ATOM 2194 O O . PRO A 1 271 ? 25.564 -0.682 -18.051 1.00 83.12 271 PRO A O 1
ATOM 2197 N N . GLU A 1 272 ? 26.208 -2.444 -16.844 1.00 86.56 272 GLU A N 1
ATOM 2198 C CA . GLU A 1 272 ? 25.485 -3.413 -17.671 1.00 86.56 272 GLU A CA 1
ATOM 2199 C C . GLU A 1 272 ? 23.972 -3.405 -17.415 1.00 86.56 272 GLU A C 1
ATOM 2201 O O . GLU A 1 272 ? 23.217 -3.905 -18.255 1.00 86.56 272 GLU A O 1
ATOM 2206 N N . LEU A 1 273 ? 23.512 -2.860 -16.281 1.00 89.50 273 LEU A N 1
ATOM 2207 C CA . LEU A 1 273 ? 22.100 -2.815 -15.912 1.00 89.50 273 LEU A CA 1
ATOM 2208 C C . LEU A 1 273 ? 21.413 -1.614 -16.570 1.00 89.50 273 LEU A C 1
ATOM 2210 O O . LEU A 1 273 ? 21.619 -0.467 -16.189 1.00 89.50 273 LEU A O 1
ATOM 2214 N N . SER A 1 274 ? 20.555 -1.883 -17.555 1.00 93.88 274 SER A N 1
ATOM 2215 C CA . SER A 1 274 ? 19.792 -0.849 -18.261 1.00 93.88 274 SER A CA 1
ATOM 2216 C C . SER A 1 274 ? 18.357 -1.279 -18.539 1.00 93.88 274 SER A C 1
ATOM 2218 O O . SER A 1 274 ? 18.069 -2.461 -18.764 1.00 93.88 274 SER A O 1
ATOM 2220 N N . TRP A 1 275 ? 17.459 -0.294 -18.573 1.00 96.44 275 TRP A N 1
ATOM 2221 C CA . TRP A 1 275 ? 16.043 -0.458 -18.882 1.00 96.44 275 TRP A CA 1
ATOM 2222 C C . TRP A 1 275 ? 15.612 0.529 -19.962 1.00 96.44 275 TRP A C 1
ATOM 2224 O O . TRP A 1 275 ? 16.005 1.693 -19.955 1.00 96.44 275 TRP A O 1
ATOM 2234 N N . LYS A 1 276 ? 14.735 0.076 -20.859 1.00 96.12 276 LYS A N 1
ATOM 2235 C CA . LYS A 1 276 ? 14.080 0.907 -21.870 1.00 96.12 276 LYS A CA 1
ATOM 2236 C C . LYS A 1 276 ? 12.568 0.886 -21.661 1.00 96.12 276 LYS A C 1
ATOM 2238 O O . LYS A 1 276 ? 11.980 -0.182 -21.475 1.00 96.12 276 LYS A O 1
ATOM 2243 N N . LEU A 1 277 ? 11.943 2.061 -21.719 1.00 96.88 277 LEU A N 1
ATOM 2244 C CA . LEU A 1 277 ? 10.488 2.202 -21.750 1.00 96.88 277 LEU A CA 1
ATOM 2245 C C . LEU A 1 277 ? 9.905 1.399 -22.925 1.00 96.88 277 LEU A C 1
ATOM 2247 O O . LEU A 1 277 ? 10.413 1.453 -24.046 1.00 96.88 277 LEU A O 1
ATOM 2251 N N . PHE A 1 278 ? 8.832 0.659 -22.667 1.00 96.00 278 PHE A N 1
ATOM 2252 C CA . PHE A 1 278 ? 8.013 0.043 -23.696 1.00 96.00 278 PHE A CA 1
ATOM 2253 C C . PHE A 1 278 ? 6.969 1.055 -24.175 1.00 96.00 278 PHE A C 1
ATOM 2255 O O . PHE A 1 278 ? 6.030 1.398 -23.455 1.00 96.00 278 PHE A O 1
ATOM 2262 N N . ALA A 1 279 ? 7.195 1.536 -25.390 1.00 96.38 279 ALA A N 1
ATOM 2263 C CA . ALA A 1 279 ? 6.488 2.629 -26.030 1.00 96.38 279 ALA A CA 1
ATOM 2264 C C . ALA A 1 279 ? 6.150 2.271 -27.487 1.00 96.38 279 ALA A C 1
ATOM 2266 O O . ALA A 1 279 ? 6.621 1.248 -28.000 1.00 96.38 279 ALA A O 1
ATOM 2267 N N . ASP A 1 280 ? 5.348 3.116 -28.131 1.00 95.31 280 ASP A N 1
ATOM 2268 C CA . ASP A 1 280 ? 5.153 3.124 -29.584 1.00 95.31 280 ASP A CA 1
ATOM 2269 C C . ASP A 1 280 ? 6.385 3.685 -30.337 1.00 95.31 280 ASP A C 1
ATOM 2271 O O . ASP A 1 280 ? 7.496 3.741 -29.794 1.00 95.31 280 ASP A O 1
ATOM 2275 N N . ARG A 1 281 ? 6.228 4.018 -31.626 1.00 94.88 281 ARG A N 1
ATOM 2276 C CA . ARG A 1 281 ? 7.333 4.505 -32.475 1.00 94.88 281 ARG A CA 1
ATOM 2277 C C . ARG A 1 281 ? 7.704 5.949 -32.138 1.00 94.88 281 ARG A C 1
ATOM 2279 O O . ARG A 1 281 ? 8.856 6.340 -32.293 1.00 94.88 281 ARG A O 1
ATOM 2286 N N . GLU A 1 282 ? 6.728 6.691 -31.639 1.00 94.69 282 GLU A N 1
ATOM 2287 C CA . GLU A 1 282 ? 6.755 8.088 -31.234 1.00 94.69 282 GLU A CA 1
ATOM 2288 C C . GLU A 1 282 ? 7.341 8.254 -29.816 1.00 94.69 282 GLU A C 1
ATOM 2290 O O . GLU A 1 282 ? 7.670 9.360 -29.392 1.00 94.69 282 GLU A O 1
ATOM 2295 N N . GLY A 1 283 ? 7.521 7.149 -29.082 1.00 91.56 283 GLY A N 1
ATOM 2296 C CA . GLY A 1 283 ? 8.103 7.124 -27.740 1.00 91.56 283 GLY A CA 1
ATOM 2297 C C . GLY A 1 283 ? 7.085 7.304 -26.611 1.00 91.56 283 GLY A C 1
ATOM 2298 O O . GLY A 1 283 ? 7.484 7.395 -25.446 1.00 91.56 283 GLY A O 1
ATOM 2299 N N . LYS A 1 284 ? 5.785 7.303 -26.922 1.00 91.12 284 LYS A N 1
ATOM 2300 C CA . LYS A 1 284 ? 4.702 7.405 -25.944 1.00 91.12 284 LYS A CA 1
ATOM 2301 C C . LYS A 1 284 ? 4.515 6.063 -25.211 1.00 91.12 284 LYS A C 1
ATOM 2303 O O . LYS A 1 284 ? 4.485 5.009 -25.851 1.00 91.12 284 LYS A O 1
ATOM 2308 N N . PRO A 1 285 ? 4.383 6.061 -23.870 1.00 92.00 285 PRO A N 1
ATOM 2309 C CA . PRO A 1 285 ? 4.153 4.843 -23.096 1.00 92.00 285 PRO A CA 1
ATOM 2310 C C . PRO A 1 285 ? 2.917 4.058 -23.560 1.00 92.00 285 PRO A C 1
ATOM 2312 O O . PRO A 1 285 ? 1.850 4.632 -23.777 1.00 92.00 285 PRO A O 1
ATOM 2315 N N . LEU A 1 286 ? 3.041 2.730 -23.644 1.00 87.81 286 LEU A N 1
ATOM 2316 C CA . LEU A 1 286 ? 1.915 1.841 -23.940 1.00 87.81 286 LEU A CA 1
ATOM 2317 C C . LEU A 1 286 ? 1.238 1.361 -22.648 1.00 87.81 286 LEU A C 1
ATOM 2319 O O . LEU A 1 286 ? 1.782 0.518 -21.931 1.00 87.81 286 LEU A O 1
ATOM 2323 N N . GLY A 1 287 ? 0.033 1.870 -22.390 1.00 83.31 287 GLY A N 1
ATOM 2324 C CA . GLY A 1 287 ? -0.799 1.528 -21.234 1.00 83.31 287 GLY A CA 1
ATOM 2325 C C . GLY A 1 287 ? -1.599 2.728 -20.722 1.00 83.31 287 GLY A C 1
ATOM 2326 O O . GLY A 1 287 ? -1.346 3.864 -21.111 1.00 83.31 287 GLY A O 1
ATOM 2327 N N . PHE A 1 288 ? -2.560 2.477 -19.832 1.00 83.00 288 PHE A N 1
ATOM 2328 C CA . PHE A 1 288 ? -3.253 3.511 -19.058 1.00 83.00 288 PHE A CA 1
ATOM 2329 C C . PHE A 1 288 ? -2.851 3.356 -17.589 1.00 83.00 288 PHE A C 1
ATOM 2331 O O . PHE A 1 288 ? -2.851 2.239 -17.076 1.00 83.00 288 PHE A O 1
ATOM 2338 N N . GLY A 1 289 ? -2.459 4.446 -16.925 1.00 86.25 289 GLY A N 1
ATOM 2339 C CA . GLY A 1 289 ? -2.036 4.426 -15.516 1.00 86.25 289 GLY A CA 1
ATOM 2340 C C . GLY A 1 289 ? -0.759 3.629 -15.212 1.00 86.25 289 GLY A C 1
ATOM 2341 O O . GLY A 1 289 ? -0.399 3.511 -14.041 1.00 86.25 289 GLY A O 1
ATOM 2342 N N . ALA A 1 290 ? -0.076 3.086 -16.229 1.00 92.69 290 ALA A N 1
ATOM 2343 C CA . ALA A 1 290 ? 1.100 2.234 -16.074 1.00 92.69 290 ALA A CA 1
ATOM 2344 C C . ALA A 1 290 ? 2.091 2.360 -17.247 1.00 92.69 290 ALA A C 1
ATOM 2346 O O . ALA A 1 290 ? 1.716 2.250 -18.413 1.00 92.69 290 ALA A O 1
ATOM 2347 N N . HIS A 1 291 ? 3.375 2.517 -16.926 1.00 95.38 291 HIS A N 1
ATOM 2348 C CA . HIS A 1 291 ? 4.517 2.522 -17.841 1.00 95.38 291 HIS A CA 1
ATOM 2349 C C . HIS A 1 291 ? 5.335 1.236 -17.644 1.00 95.38 291 HIS A C 1
ATOM 2351 O O . HIS A 1 291 ? 5.767 0.921 -16.536 1.00 95.38 291 HIS A O 1
ATOM 2357 N N . VAL A 1 292 ? 5.578 0.471 -18.709 1.00 96.75 292 VAL A N 1
ATOM 2358 C CA . VAL A 1 292 ? 6.345 -0.786 -18.632 1.00 96.75 292 VAL A CA 1
ATOM 2359 C C . VAL A 1 292 ? 7.793 -0.553 -19.048 1.00 96.75 292 VAL A C 1
ATOM 2361 O O . VAL A 1 292 ? 8.042 -0.048 -20.135 1.00 96.75 292 VAL A O 1
ATOM 2364 N N . TYR A 1 293 ? 8.755 -1.000 -18.244 1.00 97.25 293 TYR A N 1
ATOM 2365 C CA . TYR A 1 293 ? 10.187 -0.894 -18.528 1.00 97.25 293 TYR A CA 1
ATOM 2366 C C . TYR A 1 293 ? 10.797 -2.283 -18.742 1.00 97.25 293 TYR A C 1
ATOM 2368 O O . TYR A 1 293 ? 10.740 -3.171 -17.885 1.00 97.25 293 TYR A O 1
ATOM 2376 N N . ARG A 1 294 ? 11.372 -2.488 -19.930 1.00 96.00 294 ARG A N 1
ATOM 2377 C CA . ARG A 1 294 ? 12.017 -3.736 -20.349 1.00 96.00 294 ARG A CA 1
ATOM 2378 C C . ARG A 1 294 ? 13.513 -3.645 -20.086 1.00 96.00 294 ARG A C 1
ATOM 2380 O O . ARG A 1 294 ? 14.155 -2.702 -20.537 1.00 96.00 294 ARG A O 1
ATOM 2387 N N . PHE A 1 295 ? 14.070 -4.643 -19.412 1.00 95.50 295 PHE A N 1
ATOM 2388 C CA . PHE A 1 295 ? 15.509 -4.723 -19.186 1.00 95.50 295 PHE A CA 1
ATOM 2389 C C . PHE A 1 295 ? 16.258 -5.005 -20.498 1.00 95.50 295 PHE A C 1
ATOM 2391 O O . PHE A 1 295 ? 16.057 -6.039 -21.146 1.00 95.50 295 PHE A O 1
ATOM 2398 N N . THR A 1 296 ? 17.122 -4.075 -20.888 1.00 94.19 296 THR A N 1
ATOM 2399 C CA . THR A 1 296 ? 17.961 -4.133 -22.092 1.00 94.19 296 THR A CA 1
ATOM 2400 C C . THR A 1 296 ? 19.367 -4.640 -21.805 1.00 94.19 296 THR A C 1
ATOM 2402 O O . THR A 1 296 ? 20.012 -5.147 -22.722 1.00 94.19 296 THR A O 1
ATOM 2405 N N . GLY A 1 297 ? 19.791 -4.582 -20.542 1.00 89.75 297 GLY A N 1
ATOM 2406 C CA . GLY A 1 297 ? 21.140 -4.889 -20.087 1.00 89.75 297 GLY A CA 1
ATOM 2407 C C . GLY A 1 297 ? 21.693 -6.278 -20.414 1.00 89.75 297 GLY A C 1
ATOM 2408 O O . GLY A 1 297 ? 20.994 -7.188 -20.896 1.00 89.75 297 GLY A O 1
ATOM 2409 N N . LYS A 1 298 ? 22.985 -6.433 -20.120 1.00 87.62 298 LYS A N 1
ATOM 2410 C CA . LYS A 1 298 ? 23.678 -7.726 -20.109 1.00 87.62 298 LYS A CA 1
ATOM 2411 C C . LYS A 1 298 ? 23.599 -8.319 -18.700 1.00 87.62 298 LYS A C 1
ATOM 2413 O O . LYS A 1 298 ? 23.442 -7.598 -17.720 1.00 87.62 298 LYS A O 1
ATOM 2418 N N . LEU A 1 299 ? 23.626 -9.644 -18.621 1.00 80.44 299 LEU A N 1
ATOM 2419 C CA . LEU A 1 299 ? 23.740 -10.379 -17.366 1.00 80.44 299 LEU A CA 1
ATOM 2420 C C . LEU A 1 299 ? 24.975 -11.256 -17.494 1.00 80.44 299 LEU A C 1
ATOM 2422 O O . LEU A 1 299 ? 24.988 -12.159 -18.330 1.00 80.44 299 LEU A O 1
ATOM 2426 N N . ASN A 1 300 ? 25.997 -11.003 -16.683 1.00 69.25 300 ASN A N 1
ATOM 2427 C CA . ASN A 1 300 ? 27.122 -11.922 -16.593 1.00 69.25 300 ASN A CA 1
ATOM 2428 C C . ASN A 1 300 ? 26.650 -13.242 -15.960 1.00 69.25 300 ASN A C 1
ATOM 2430 O O . ASN A 1 300 ? 26.035 -13.256 -14.893 1.00 69.25 300 ASN A O 1
ATOM 2434 N N . ASN A 1 301 ? 26.922 -14.360 -16.642 1.00 53.75 301 ASN A N 1
ATOM 2435 C CA . ASN A 1 301 ? 26.339 -15.685 -16.367 1.00 53.75 301 ASN A CA 1
ATOM 2436 C C . ASN A 1 301 ? 26.715 -16.301 -14.999 1.00 53.75 301 ASN A C 1
ATOM 2438 O O . ASN A 1 301 ? 26.270 -17.401 -14.687 1.00 53.75 301 ASN A O 1
ATOM 2442 N N . GLN A 1 302 ? 27.514 -15.616 -14.176 1.00 50.78 302 GLN A N 1
ATOM 2443 C CA . GLN A 1 302 ? 27.959 -16.071 -12.853 1.00 50.78 302 GLN A CA 1
ATOM 2444 C C . GLN A 1 302 ? 27.081 -15.579 -11.688 1.00 50.78 302 GLN A C 1
ATOM 2446 O O . GLN A 1 302 ? 27.471 -15.697 -10.529 1.00 50.78 302 GLN A O 1
ATOM 2451 N N . LEU A 1 303 ? 25.887 -15.035 -11.949 1.00 48.81 303 LEU A N 1
ATOM 2452 C CA . LEU A 1 303 ? 24.955 -14.671 -10.878 1.00 48.81 303 LEU A CA 1
ATOM 2453 C C . LEU A 1 303 ? 24.348 -15.930 -10.229 1.00 48.81 303 LEU A C 1
ATOM 2455 O O . LEU A 1 303 ? 23.281 -16.398 -10.625 1.00 48.81 303 LEU A O 1
ATOM 2459 N N . ILE A 1 304 ? 25.043 -16.457 -9.216 1.00 43.34 304 ILE A N 1
ATOM 2460 C CA . ILE A 1 304 ? 24.643 -17.621 -8.417 1.00 43.34 304 ILE A CA 1
ATOM 2461 C C . ILE A 1 304 ? 23.238 -17.401 -7.842 1.00 43.34 304 ILE A C 1
ATOM 2463 O O . ILE A 1 304 ? 23.021 -16.573 -6.957 1.00 43.34 304 ILE A O 1
ATOM 2467 N N . THR A 1 305 ? 22.269 -18.181 -8.315 1.00 35.88 305 THR A N 1
ATOM 2468 C CA . THR A 1 305 ? 20.908 -18.185 -7.774 1.00 35.88 305 THR A CA 1
ATOM 2469 C C . THR A 1 305 ? 20.849 -18.942 -6.450 1.00 35.88 305 THR A C 1
ATOM 2471 O O . THR A 1 305 ? 20.815 -20.172 -6.442 1.00 35.88 305 THR A O 1
ATOM 2474 N N . LYS A 1 306 ? 20.752 -18.211 -5.334 1.00 36.38 306 LYS A N 1
ATOM 2475 C CA . LYS A 1 306 ? 20.184 -18.710 -4.0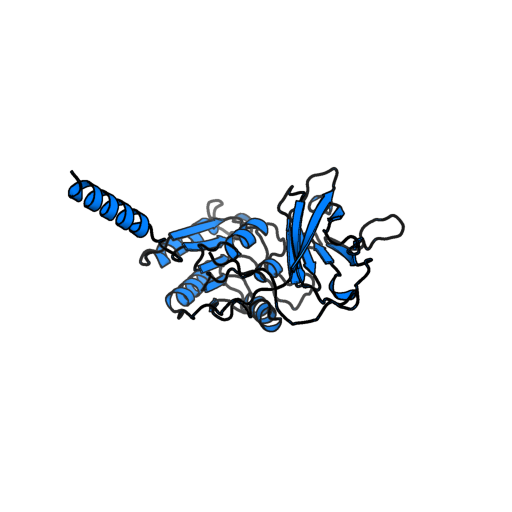68 1.00 36.38 306 LYS A CA 1
ATOM 2476 C C . LYS A 1 306 ? 18.843 -17.987 -3.784 1.00 36.38 306 LYS A C 1
ATOM 2478 O O . LYS A 1 306 ? 18.754 -16.788 -4.049 1.00 36.38 306 LYS A O 1
ATOM 2483 N N . PRO A 1 307 ? 17.781 -18.674 -3.315 1.00 32.12 307 PRO A N 1
ATOM 2484 C CA . PRO A 1 307 ? 16.403 -18.145 -3.368 1.00 32.12 307 PRO A CA 1
ATOM 2485 C C . PRO A 1 307 ? 15.908 -17.422 -2.086 1.00 32.12 307 PRO A C 1
ATOM 2487 O O . PRO A 1 307 ? 15.596 -18.115 -1.128 1.00 32.12 307 PRO A O 1
ATOM 2490 N N . VAL A 1 308 ? 15.725 -16.080 -2.045 1.00 50.03 308 VAL A N 1
ATOM 2491 C CA . VAL A 1 308 ? 15.037 -15.361 -0.917 1.00 50.03 308 VAL A CA 1
ATOM 2492 C C . VAL A 1 308 ? 14.343 -14.020 -1.346 1.00 50.03 308 VAL A C 1
ATOM 2494 O O . VAL A 1 308 ? 14.764 -13.374 -2.310 1.00 50.03 308 VAL A O 1
ATOM 2497 N N . LEU A 1 309 ? 13.319 -13.564 -0.594 1.00 50.81 309 LEU A N 1
ATOM 2498 C CA . LEU A 1 309 ? 12.470 -12.337 -0.718 1.00 50.81 309 LEU A CA 1
ATOM 2499 C C . LEU A 1 309 ? 13.145 -11.004 -0.233 1.00 50.81 309 LEU A C 1
ATOM 2501 O O . LEU A 1 309 ? 14.227 -11.080 0.326 1.00 50.81 309 LEU A O 1
ATOM 2505 N N . PRO A 1 310 ? 12.626 -9.769 -0.455 1.00 39.75 310 PRO A N 1
ATOM 2506 C CA . PRO A 1 310 ? 13.340 -8.490 -0.185 1.00 39.75 310 PRO A CA 1
ATOM 2507 C C . PRO A 1 310 ? 12.947 -7.703 1.103 1.00 39.75 310 PRO A C 1
ATOM 2509 O O . PRO A 1 310 ? 11.904 -7.948 1.697 1.00 39.75 310 PRO A O 1
ATOM 2512 N N . ASN A 1 311 ? 13.785 -6.715 1.467 1.00 47.22 311 ASN A N 1
ATOM 2513 C CA . ASN A 1 311 ? 13.577 -5.495 2.291 1.00 47.22 311 ASN A CA 1
ATOM 2514 C C . ASN A 1 311 ? 12.928 -5.532 3.700 1.00 47.22 311 ASN A C 1
ATOM 2516 O O . ASN A 1 311 ? 12.992 -4.523 4.394 1.00 47.22 311 ASN A O 1
ATOM 2520 N N . GLN A 1 312 ? 12.342 -6.631 4.175 1.00 51.47 312 GLN A N 1
ATOM 2521 C CA . GLN A 1 312 ? 11.581 -6.653 5.446 1.00 51.47 312 GLN A CA 1
ATOM 2522 C C . GLN A 1 312 ? 12.435 -6.846 6.724 1.00 51.47 312 GLN A C 1
ATOM 2524 O O . GLN A 1 312 ? 11.882 -7.127 7.782 1.00 51.47 312 GLN A O 1
ATOM 2529 N N . CYS A 1 313 ? 13.764 -6.715 6.632 1.00 54.69 313 CYS A N 1
ATOM 2530 C CA . CYS A 1 313 ? 14.733 -7.206 7.625 1.00 54.69 313 CYS A CA 1
ATOM 2531 C C . CYS A 1 313 ? 15.688 -6.137 8.194 1.00 54.69 313 CYS A C 1
ATOM 2533 O O . CYS A 1 313 ? 16.812 -6.457 8.571 1.00 54.69 313 CYS A O 1
ATOM 2535 N N . ASN A 1 314 ? 15.260 -4.874 8.280 1.00 42.94 314 ASN A N 1
ATOM 2536 C CA . ASN A 1 314 ? 15.995 -3.873 9.057 1.00 42.94 314 ASN A CA 1
ATOM 2537 C C . ASN A 1 314 ? 15.647 -4.035 10.544 1.00 42.94 314 ASN A C 1
ATOM 2539 O O . ASN A 1 314 ? 14.674 -3.456 11.024 1.00 42.94 314 ASN A O 1
ATOM 2543 N N . THR A 1 315 ? 16.432 -4.828 11.274 1.00 38.00 315 THR A N 1
ATOM 2544 C CA . THR A 1 315 ? 16.349 -4.903 12.739 1.00 38.00 315 THR A CA 1
ATOM 2545 C C . THR A 1 315 ? 17.578 -4.279 13.386 1.00 38.00 315 THR A C 1
ATOM 2547 O O . THR A 1 315 ? 18.674 -4.818 13.227 1.00 38.00 315 THR A O 1
ATOM 2550 N N . ASN A 1 316 ? 17.315 -3.240 14.190 1.00 36.00 316 ASN A N 1
ATOM 2551 C CA . ASN A 1 316 ? 18.220 -2.447 15.038 1.00 36.00 316 ASN A CA 1
ATOM 2552 C C . ASN A 1 316 ? 19.009 -1.351 14.307 1.00 36.00 316 ASN A C 1
ATOM 2554 O O . ASN A 1 316 ? 20.146 -1.617 13.866 1.00 36.00 316 ASN A O 1
#

pLDDT: mean 86.48, std 15.16, range [32.12, 98.69]

Radius of gyration: 22.57 Å; chains: 1; bounding box: 68×38×79 Å

Foldseek 3Di:
DPPVVVVVVVVVVVVVCVVVDPAAQEAEEEEQADQVVPPDPPDDPPDGPLVVLVVLQCVLCVVPPHRYHYDYQDDQVNLLCQQQPRRHQEYEYFFEADPCPDVQRHATAGNQRFGNLLSVLRGALSHQEYEYQYAQCVVSVVVSVVVVSCVQNPNHDYDDDHHHDDRSRSSVVSSVCVVPDDGDDGDDDDDADWFKKKKFFDDPDWADKKFKAFVSHTFDIDHTPRGIDIGTHHFPDDQSRPKIKIFRSDRPPDPLVVHDHGDMDIDGPDPQWDWDWDDDPVRHADDDRMIIIHTPGDDDPPRDDDDDDDDNDPDD

Sequence (316 aa):
MGERVKQILLFIFLGLFSLSATAGNRVVMLVSLDPETNRPPLRFRSWDINEKLEKLFKRKLKKENLELVIIPFVRQTELRNELLNPSNHAVFWVGHANRADSLATAGMYDDRGFNLKEIFQEVHQNIKFLGLVGCRALPFIQGLKEKGHWDLNSHLSFYARDKKTDARKGLKRAIKAFLNFKEKPAPVCLEKELLPITVRRKSDSKLSAARILRKGVLVGTFEEDQDEIIIYLPKGLKKSEYKLTFESGAPNNISPELFNLGRLEFESLNPELSWKLFADREGKPLGFGAHVYRFTGKLNNQLITKPVLPNQCNTN